Protein AF-A0A2K0WJB4-F1 (afdb_monomer_lite)

Organism: Gibberella nygamai (NCBI:txid42673)

Sequence (188 aa):
MSYGVDTIYANAWSEPVYMKSATSNGRLCGTPGVTCSSGDWRQRYVEMIVQYLTYYKAAGIPISHVGFLNEGDGSDFMLSTAEQAADVIPLLYNELKSKGLSDIKMTCCGNIGWKSQMEYTEKLAELDVEKYLGVITSHQYSSDPETPMNITLPTWMTEGAANDDTFATAWYSNGGSNEDFIWAVKIA

Structure (mmCIF, N/CA/C/O backbone):
data_AF-A0A2K0WJB4-F1
#
_entry.id   AF-A0A2K0WJB4-F1
#
loop_
_atom_site.group_PDB
_atom_site.id
_atom_site.type_symbol
_atom_site.label_atom_id
_atom_site.label_alt_id
_atom_site.label_comp_id
_atom_site.label_asym_id
_atom_site.label_entity_id
_atom_site.label_seq_id
_atom_site.pdbx_PDB_ins_code
_atom_site.Cartn_x
_atom_site.Cartn_y
_atom_site.Cartn_z
_atom_site.occupancy
_atom_site.B_iso_or_equiv
_atom_site.auth_seq_id
_atom_site.auth_comp_id
_atom_site.auth_asym_id
_atom_site.auth_atom_id
_atom_site.pdbx_PDB_model_num
ATOM 1 N N . MET A 1 1 ? -11.005 -18.831 -9.663 1.00 80.00 1 MET A N 1
ATOM 2 C CA . MET A 1 1 ? -9.916 -18.337 -10.536 1.00 80.00 1 MET A CA 1
ATOM 3 C C . MET A 1 1 ? -9.717 -19.317 -11.684 1.00 80.00 1 MET A C 1
ATOM 5 O O . MET A 1 1 ? -9.547 -20.494 -11.406 1.00 80.00 1 MET A O 1
ATOM 9 N N . SER A 1 2 ? -9.815 -18.881 -12.945 1.00 89.50 2 SER A N 1
ATOM 10 C CA . SER A 1 2 ? -9.823 -19.780 -14.120 1.00 89.50 2 SER A CA 1
ATOM 11 C C . SER A 1 2 ? -8.448 -20.045 -14.746 1.00 89.50 2 SER A C 1
ATOM 13 O O . SER A 1 2 ? -8.301 -21.038 -15.446 1.00 89.50 2 SER A O 1
ATOM 15 N N . TYR A 1 3 ? -7.452 -19.186 -14.494 1.00 93.62 3 TYR A N 1
ATOM 16 C CA . TYR A 1 3 ? -6.120 -19.242 -15.126 1.00 93.62 3 TYR A CA 1
ATOM 17 C C . TYR A 1 3 ? -4.959 -19.399 -14.124 1.00 93.62 3 TYR A C 1
ATOM 19 O O . TYR A 1 3 ? -3.817 -19.118 -14.459 1.00 93.62 3 TYR A O 1
ATOM 27 N N . GLY A 1 4 ? -5.236 -19.830 -12.888 1.00 94.38 4 GLY A N 1
ATOM 28 C CA . GLY A 1 4 ? -4.192 -20.170 -11.907 1.00 94.38 4 GLY A CA 1
ATOM 29 C C . GLY A 1 4 ? -3.636 -19.021 -11.057 1.00 94.38 4 GLY A C 1
ATOM 30 O O . GLY A 1 4 ? -2.776 -19.280 -10.228 1.00 94.38 4 GLY A O 1
ATOM 31 N N . VAL A 1 5 ? -4.135 -17.787 -11.199 1.00 95.12 5 VAL A N 1
ATOM 32 C CA . VAL A 1 5 ? -3.789 -16.687 -10.277 1.00 95.12 5 VAL A CA 1
ATOM 33 C C . VAL A 1 5 ? -4.233 -17.046 -8.856 1.00 95.12 5 VAL A C 1
ATOM 35 O O . VAL A 1 5 ? -5.415 -17.328 -8.633 1.00 95.12 5 VAL A O 1
ATOM 38 N N . ASP A 1 6 ? -3.289 -17.015 -7.920 1.00 93.38 6 ASP A N 1
ATOM 39 C CA . ASP A 1 6 ? -3.472 -17.342 -6.500 1.00 93.38 6 ASP A CA 1
ATOM 40 C C . ASP A 1 6 ? -3.396 -16.111 -5.582 1.00 93.38 6 ASP A C 1
ATOM 42 O O . ASP A 1 6 ? -3.893 -16.139 -4.456 1.00 93.38 6 ASP A O 1
ATOM 46 N N . THR A 1 7 ? -2.827 -15.021 -6.091 1.00 97.25 7 THR A N 1
ATOM 47 C CA . THR A 1 7 ? -2.573 -13.790 -5.357 1.00 97.25 7 THR A CA 1
ATOM 48 C C . THR A 1 7 ? -3.345 -12.647 -5.996 1.00 97.25 7 THR A C 1
ATOM 50 O O . THR A 1 7 ? -3.089 -12.245 -7.128 1.00 97.25 7 THR A O 1
ATOM 53 N N . ILE A 1 8 ? -4.302 -12.109 -5.246 1.00 98.19 8 ILE A N 1
ATOM 54 C CA . ILE A 1 8 ? -5.005 -10.867 -5.570 1.00 98.19 8 ILE A CA 1
ATOM 55 C C . ILE A 1 8 ? -4.695 -9.862 -4.464 1.00 98.19 8 ILE A C 1
ATOM 57 O O . ILE A 1 8 ? -4.998 -10.121 -3.292 1.00 98.19 8 ILE A O 1
ATOM 61 N N . TYR A 1 9 ? -4.088 -8.742 -4.852 1.00 98.75 9 TYR A N 1
ATOM 62 C CA . TYR A 1 9 ? -3.772 -7.605 -3.996 1.00 98.75 9 TYR A CA 1
ATOM 63 C C . TYR A 1 9 ? -4.730 -6.452 -4.310 1.00 98.75 9 TYR A C 1
ATOM 65 O O . TYR A 1 9 ? -4.692 -5.895 -5.404 1.00 98.75 9 TYR A O 1
ATOM 73 N N . ALA A 1 10 ? -5.619 -6.125 -3.370 1.00 98.75 10 ALA A N 1
ATOM 74 C CA . ALA A 1 10 ? -6.499 -4.966 -3.480 1.00 98.75 10 ALA A CA 1
ATOM 75 C C . ALA A 1 10 ? -5.866 -3.774 -2.759 1.00 98.75 10 ALA A C 1
ATOM 77 O O . ALA A 1 10 ? -5.669 -3.831 -1.547 1.00 98.75 10 ALA A O 1
ATOM 78 N N . ASN A 1 11 ? -5.565 -2.703 -3.492 1.00 98.69 11 ASN A N 1
ATOM 79 C CA . ASN A 1 11 ? -4.952 -1.504 -2.929 1.00 98.69 11 ASN A CA 1
ATOM 80 C C . ASN A 1 11 ? -5.858 -0.281 -3.097 1.00 98.69 11 ASN A C 1
ATOM 82 O O . ASN A 1 11 ? -6.494 -0.116 -4.138 1.00 98.69 11 ASN A O 1
ATOM 86 N N . ALA A 1 12 ? -5.920 0.575 -2.081 1.00 98.25 12 ALA A N 1
ATOM 87 C CA . ALA A 1 12 ? -6.618 1.852 -2.160 1.00 98.25 12 ALA A CA 1
ATOM 88 C C . ALA A 1 12 ? -5.625 2.985 -2.452 1.00 98.25 12 ALA A C 1
ATOM 90 O O . ALA A 1 12 ? -4.675 3.188 -1.702 1.00 98.25 12 ALA A O 1
ATOM 91 N N . TRP A 1 13 ? -5.888 3.760 -3.509 1.00 97.56 13 TRP A N 1
ATOM 92 C CA . TRP A 1 13 ? -5.111 4.964 -3.830 1.00 97.56 13 TRP A CA 1
ATOM 93 C C . TRP A 1 13 ? -5.509 6.162 -2.965 1.00 97.56 13 TRP A C 1
ATOM 95 O O . TRP A 1 13 ? -4.685 7.018 -2.662 1.00 97.56 13 TRP A O 1
ATOM 105 N N . SER A 1 14 ? -6.783 6.232 -2.579 1.00 96.94 14 SER A N 1
ATOM 106 C CA . SER A 1 14 ? -7.313 7.277 -1.708 1.00 96.94 14 SER A CA 1
ATOM 107 C C . SER A 1 14 ? -8.539 6.768 -0.963 1.00 96.94 14 SER A C 1
ATOM 109 O O . SER A 1 14 ? -9.316 5.948 -1.461 1.00 96.94 14 SER A O 1
ATOM 111 N N . GLU A 1 15 ? -8.752 7.332 0.211 1.00 96.62 15 GLU A N 1
ATOM 112 C CA . GLU A 1 15 ? -10.054 7.482 0.830 1.00 96.62 15 GLU A CA 1
ATOM 113 C C . GLU A 1 15 ? -11.003 8.373 -0.007 1.00 96.62 15 GLU A C 1
ATOM 115 O O . GLU A 1 15 ? -10.572 9.206 -0.812 1.00 96.62 15 GLU A O 1
ATOM 120 N N . PRO A 1 16 ? -12.330 8.246 0.165 1.00 96.94 16 PRO A N 1
ATOM 121 C CA . PRO A 1 16 ? -13.281 9.149 -0.467 1.00 96.94 16 PRO A CA 1
ATOM 122 C C . PRO A 1 16 ? -13.055 10.601 -0.034 1.00 96.94 16 PRO A C 1
ATOM 124 O O . PRO A 1 16 ? -12.768 10.871 1.128 1.00 96.94 16 PRO A O 1
ATOM 127 N N . VAL A 1 17 ? -13.298 11.556 -0.939 1.00 95.69 17 VAL A N 1
ATOM 128 C CA . VAL A 1 17 ? -13.014 12.993 -0.725 1.00 95.69 17 VAL A CA 1
ATOM 129 C C . VAL A 1 17 ? -13.595 13.555 0.582 1.00 95.69 17 VAL A C 1
ATOM 131 O O . VAL A 1 17 ? -12.979 14.414 1.199 1.00 95.69 17 VAL A O 1
ATOM 134 N N . TYR A 1 18 ? -14.753 13.073 1.042 1.00 96.31 18 TYR A N 1
ATOM 135 C CA . TYR A 1 18 ? -15.381 13.545 2.285 1.00 96.31 18 TYR A CA 1
ATOM 136 C C . TYR A 1 18 ? -14.694 13.052 3.575 1.00 96.31 18 TYR A C 1
ATOM 138 O O . TYR A 1 18 ? -14.985 13.578 4.649 1.00 96.31 18 TYR A O 1
ATOM 146 N N . MET A 1 19 ? -13.806 12.058 3.476 1.00 98.38 19 MET A N 1
ATOM 147 C CA . MET A 1 19 ? -12.969 11.550 4.571 1.00 98.38 19 MET A CA 1
ATOM 148 C C . MET A 1 19 ? -11.587 12.223 4.621 1.00 98.38 19 MET A C 1
ATOM 150 O O . MET A 1 19 ? -10.805 11.951 5.532 1.00 98.38 19 MET A O 1
ATOM 154 N N . LYS A 1 20 ? -11.279 13.080 3.641 1.00 96.38 20 LYS A N 1
ATOM 155 C CA . LYS A 1 20 ? -9.955 13.657 3.408 1.00 96.38 20 LYS A CA 1
ATOM 156 C C . LYS A 1 20 ? -9.912 15.138 3.787 1.00 96.38 20 LYS A C 1
ATOM 158 O O . LYS A 1 20 ? -10.890 15.865 3.624 1.00 96.38 20 LYS A O 1
ATOM 163 N N . SER A 1 21 ? -8.761 15.608 4.263 1.00 97.56 21 SER A N 1
ATOM 164 C CA . SER A 1 21 ? -8.580 16.987 4.743 1.00 97.56 21 SER A CA 1
ATOM 165 C C . SER A 1 21 ? -8.626 18.063 3.651 1.00 97.56 21 SER A C 1
ATOM 167 O O . SER A 1 21 ? -8.885 19.229 3.941 1.00 97.56 21 SER A O 1
ATOM 169 N N . ALA A 1 22 ? -8.352 17.689 2.404 1.00 94.81 22 ALA A N 1
ATOM 170 C CA . ALA A 1 22 ? -8.371 18.555 1.230 1.00 94.81 22 ALA A CA 1
ATOM 171 C C . ALA A 1 22 ? -8.604 17.701 -0.021 1.00 94.81 22 ALA A C 1
ATOM 173 O O . ALA A 1 22 ? -8.372 16.500 0.016 1.00 94.81 22 ALA A O 1
ATOM 174 N N . THR A 1 23 ? -9.045 18.281 -1.138 1.00 91.12 23 THR A N 1
ATOM 175 C CA . THR A 1 23 ? -9.228 17.519 -2.390 1.00 91.12 23 THR A CA 1
ATOM 176 C C . THR A 1 23 ? -7.893 17.070 -2.989 1.00 91.12 23 THR A C 1
ATOM 178 O O . THR A 1 23 ? -7.761 15.894 -3.327 1.00 91.12 23 THR A O 1
ATOM 181 N N . SER A 1 24 ? -6.921 17.984 -3.037 1.00 92.19 24 SER A N 1
ATOM 182 C CA . SER A 1 24 ? -5.531 17.754 -3.454 1.00 92.19 24 SER A CA 1
ATOM 183 C C . SER A 1 24 ? -4.608 17.753 -2.237 1.00 92.19 24 SER A C 1
ATOM 185 O O . SER A 1 24 ? -4.818 18.535 -1.305 1.00 92.19 24 SER A O 1
ATOM 187 N N . ASN A 1 25 ? -3.589 16.895 -2.250 1.00 91.31 25 ASN A N 1
ATOM 188 C CA . ASN A 1 25 ? -2.570 16.717 -1.213 1.00 91.31 25 ASN A CA 1
ATOM 189 C C . ASN A 1 25 ? -3.186 16.504 0.178 1.00 91.31 25 ASN A C 1
ATOM 191 O O . ASN A 1 25 ? -2.654 16.925 1.213 1.00 91.31 25 ASN A O 1
ATOM 195 N N . GLY A 1 26 ? -4.374 15.905 0.182 1.00 96.38 26 GLY A N 1
ATOM 196 C CA . GLY A 1 26 ? -5.157 15.673 1.375 1.00 96.38 26 GLY A CA 1
ATOM 197 C C . GLY A 1 26 ? -4.663 14.453 2.139 1.00 96.38 26 GLY A C 1
ATOM 198 O O . GLY A 1 26 ? -3.957 13.607 1.598 1.00 96.38 26 GLY A O 1
ATOM 199 N N . ARG A 1 27 ? -5.036 14.389 3.413 1.00 98.12 27 ARG A N 1
ATOM 200 C CA . ARG A 1 27 ? -4.717 13.288 4.322 1.00 98.12 27 ARG A CA 1
ATOM 201 C C . ARG A 1 27 ? -5.993 12.798 4.984 1.00 98.12 27 ARG A C 1
ATOM 203 O O . ARG A 1 27 ? -6.923 13.592 5.171 1.00 98.12 27 ARG A O 1
ATOM 210 N N . LEU A 1 28 ? -5.995 11.545 5.419 1.00 98.56 28 LEU A N 1
ATOM 211 C CA . LEU A 1 28 ? -7.127 10.963 6.125 1.00 98.56 28 LEU A CA 1
ATOM 212 C C . LEU A 1 28 ? -7.417 11.742 7.416 1.00 98.56 28 LEU A C 1
ATOM 214 O O . LEU A 1 28 ? -6.578 11.840 8.317 1.00 98.56 28 LEU A O 1
ATOM 218 N N . CYS A 1 29 ? -8.624 12.290 7.513 1.00 98.75 29 CYS A N 1
ATOM 219 C CA . CYS A 1 29 ? -9.076 13.057 8.665 1.00 98.75 29 CYS A CA 1
ATOM 220 C C . CYS A 1 29 ? -9.064 12.217 9.951 1.00 98.75 29 CYS A C 1
ATOM 222 O O . CYS A 1 29 ? -9.661 11.142 10.003 1.00 98.75 29 CYS A O 1
ATOM 224 N N . GLY A 1 30 ? -8.436 12.737 11.008 1.00 98.62 30 GLY A N 1
ATOM 225 C CA . GLY A 1 30 ? -8.300 12.083 12.313 1.00 98.62 30 GLY A CA 1
ATOM 226 C C . GLY A 1 30 ? -6.927 11.457 12.561 1.00 98.62 30 GLY A C 1
ATOM 227 O O . GLY A 1 30 ? -6.592 11.188 13.712 1.00 98.62 30 GLY A O 1
ATOM 228 N N . THR A 1 31 ? -6.113 11.267 11.517 1.00 98.56 31 THR A N 1
ATOM 229 C CA . THR A 1 31 ? -4.718 10.820 11.671 1.00 98.56 31 THR A CA 1
ATOM 230 C C . THR A 1 31 ? -3.857 11.877 12.383 1.00 98.56 31 THR A C 1
ATOM 232 O O . THR A 1 31 ? -4.236 13.055 12.433 1.00 98.56 31 THR A O 1
ATOM 235 N N . PRO A 1 32 ? -2.695 11.504 12.962 1.00 98.50 32 PRO A N 1
ATOM 236 C CA . PRO A 1 32 ? -1.829 12.430 13.683 1.00 98.50 32 PRO A CA 1
ATOM 237 C C . PRO A 1 32 ? -1.545 13.721 12.904 1.00 98.50 32 PRO A C 1
ATOM 239 O O . PRO A 1 32 ? -1.072 13.700 11.767 1.00 98.50 32 PRO A O 1
ATOM 242 N N . GLY A 1 33 ? -1.848 14.861 13.529 1.00 98.00 33 GLY A N 1
ATOM 243 C CA . GLY A 1 33 ? -1.671 16.190 12.933 1.00 98.00 33 GLY A CA 1
ATOM 244 C C . GLY A 1 33 ? -2.750 16.615 11.927 1.00 98.00 33 GLY A C 1
ATOM 245 O O . G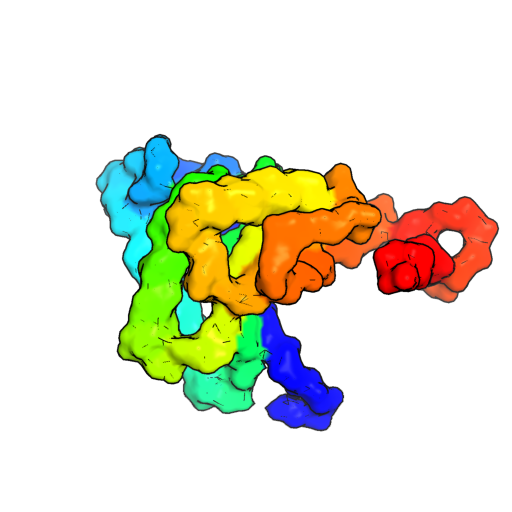LY A 1 33 ? -2.638 17.705 11.370 1.00 98.00 33 GLY A O 1
ATOM 246 N N . VAL A 1 34 ? -3.797 15.812 11.701 1.00 98.25 34 VAL A N 1
ATOM 247 C CA . VAL A 1 34 ? -4.844 16.073 10.699 1.00 98.25 34 VAL A CA 1
ATOM 248 C C . VAL A 1 34 ? -6.226 16.111 11.354 1.00 98.25 34 VAL A C 1
ATOM 250 O O . VAL A 1 34 ? -6.936 15.111 11.433 1.00 98.25 34 VAL A O 1
ATOM 253 N N . THR A 1 35 ? -6.649 17.298 11.786 1.00 97.94 35 THR A N 1
ATOM 254 C CA . THR A 1 35 ? -8.004 17.521 12.315 1.00 97.94 35 THR A CA 1
ATOM 255 C C . THR A 1 35 ? -8.914 18.092 11.233 1.00 97.94 35 THR A C 1
ATOM 257 O O . THR A 1 35 ? -8.580 19.096 10.608 1.00 97.94 35 THR A O 1
ATOM 260 N N . CYS A 1 36 ? -10.098 17.505 11.064 1.00 98.12 36 CYS A N 1
ATOM 261 C CA . CYS A 1 36 ? -11.120 17.986 10.137 1.00 98.12 36 CYS A CA 1
ATOM 262 C C . CYS A 1 36 ? -12.399 18.374 10.881 1.00 98.12 36 CYS A C 1
ATOM 264 O O . CYS A 1 36 ? -12.775 17.738 11.864 1.00 98.12 36 CYS A O 1
ATOM 266 N N . SER A 1 37 ? -13.115 19.385 10.384 1.00 97.62 37 SER A N 1
ATOM 267 C CA . SER A 1 37 ? -14.412 19.798 10.945 1.00 97.62 37 SER A CA 1
ATOM 268 C C . SER A 1 37 ? -15.495 18.723 10.804 1.00 97.62 37 SER A C 1
ATOM 270 O O . SER A 1 37 ? -16.433 18.694 11.597 1.00 97.62 37 SER A O 1
ATOM 272 N N . SER A 1 38 ? -15.352 17.824 9.825 1.00 97.50 38 SER A N 1
ATOM 273 C CA . SER A 1 38 ? -16.217 16.659 9.623 1.00 97.50 38 SER A CA 1
ATOM 274 C C . SER A 1 38 ? -15.940 15.508 10.602 1.00 97.50 38 SER A C 1
ATOM 276 O O . SER A 1 38 ? -16.703 14.545 10.612 1.00 97.50 38 SER A O 1
ATOM 278 N N . GLY A 1 39 ? -14.895 15.607 11.432 1.00 98.12 39 GLY A N 1
ATOM 279 C CA . GLY A 1 39 ? -14.550 14.628 12.462 1.00 98.12 39 GLY A CA 1
ATOM 280 C C . GLY A 1 39 ? -13.417 13.673 12.080 1.00 98.12 39 GLY A C 1
ATOM 281 O O . GLY A 1 39 ? -12.628 13.935 11.173 1.00 98.12 39 GLY A O 1
ATOM 282 N N . ASP A 1 40 ? -13.332 12.577 12.833 1.00 98.62 40 ASP A N 1
ATOM 283 C CA . ASP A 1 40 ? -12.366 11.492 12.653 1.00 98.62 40 ASP A CA 1
ATOM 284 C C . ASP A 1 40 ? -12.963 10.397 11.762 1.00 98.62 40 ASP A C 1
ATOM 286 O O . ASP A 1 40 ? -13.998 9.806 12.088 1.00 98.62 40 ASP A O 1
ATOM 290 N N . TRP A 1 41 ? -12.306 10.136 10.635 1.00 98.81 41 TRP A N 1
ATOM 291 C CA . TRP A 1 41 ? -12.762 9.197 9.616 1.00 98.81 41 TRP A CA 1
ATOM 292 C C . TRP A 1 41 ? -11.967 7.896 9.586 1.00 98.81 41 TRP A C 1
ATOM 294 O O . TRP A 1 41 ? -12.310 7.011 8.802 1.00 98.81 41 TRP A O 1
ATOM 304 N N . ARG A 1 42 ? -10.959 7.721 10.451 1.00 98.81 42 ARG A N 1
ATOM 305 C CA . ARG A 1 42 ? -10.062 6.554 10.411 1.00 98.81 42 ARG A CA 1
ATOM 306 C C . ARG A 1 42 ? -10.815 5.229 10.485 1.00 98.81 42 ARG A C 1
ATOM 308 O O . ARG A 1 42 ? -10.642 4.370 9.624 1.00 98.81 42 ARG A O 1
ATOM 315 N N . GLN A 1 43 ? -11.721 5.096 11.455 1.00 98.75 43 GLN A N 1
ATOM 316 C CA . GLN A 1 43 ? -12.527 3.881 11.612 1.00 98.75 43 GLN A CA 1
ATOM 317 C C . GLN A 1 43 ? -13.449 3.644 10.403 1.00 98.75 43 GLN A C 1
ATOM 319 O O . GLN A 1 43 ? -13.586 2.521 9.926 1.00 98.75 43 GLN A O 1
ATOM 324 N N . ARG A 1 44 ? -14.060 4.704 9.863 1.00 98.69 44 ARG A N 1
ATOM 325 C CA . ARG A 1 44 ? -14.962 4.598 8.704 1.00 98.69 44 ARG A CA 1
ATOM 326 C C . ARG A 1 44 ? -14.223 4.226 7.424 1.00 98.69 44 ARG A C 1
ATOM 328 O O . ARG A 1 44 ? -14.775 3.498 6.602 1.00 98.69 44 ARG A O 1
ATOM 335 N N . TYR A 1 45 ? -12.985 4.683 7.269 1.00 98.81 45 TYR A N 1
ATOM 336 C CA . TYR A 1 45 ? -12.144 4.315 6.140 1.00 98.81 45 TYR A CA 1
ATOM 337 C C . TYR A 1 45 ? -11.811 2.818 6.150 1.00 98.81 45 TYR A C 1
ATOM 339 O O . TYR A 1 45 ? -12.024 2.138 5.145 1.00 98.81 45 TYR A O 1
ATOM 347 N N . VAL A 1 46 ? -11.388 2.267 7.296 1.00 98.81 46 VAL A N 1
ATOM 348 C CA . VAL A 1 46 ? -11.071 0.830 7.383 1.00 98.81 46 VAL A CA 1
ATOM 349 C C . VAL A 1 46 ? -12.315 -0.056 7.259 1.00 98.81 46 VAL A C 1
ATOM 351 O O . VAL A 1 46 ? -12.257 -1.086 6.591 1.00 98.81 46 VAL A O 1
ATOM 354 N N . GLU A 1 47 ? -13.464 0.371 7.797 1.00 98.88 47 GLU A N 1
ATOM 355 C CA . GLU A 1 47 ? -14.757 -0.299 7.582 1.00 98.88 47 GLU A CA 1
ATOM 356 C C . GLU A 1 47 ? -15.123 -0.355 6.093 1.00 98.88 47 GLU A C 1
ATOM 358 O O . GLU A 1 47 ? -15.599 -1.381 5.608 1.00 98.88 47 GLU A O 1
ATOM 363 N N . MET A 1 48 ? -14.877 0.726 5.346 1.00 98.69 48 MET A N 1
ATOM 364 C CA . MET A 1 48 ? -15.141 0.779 3.908 1.00 98.69 48 MET A CA 1
ATOM 365 C C . MET A 1 48 ? -14.251 -0.197 3.127 1.00 98.69 48 MET A C 1
ATOM 367 O O . MET A 1 48 ? -14.756 -0.930 2.273 1.00 98.69 48 MET A O 1
ATOM 371 N N . ILE A 1 49 ? -12.949 -0.246 3.433 1.00 98.81 49 ILE A N 1
ATOM 372 C CA . ILE A 1 49 ? -12.015 -1.211 2.829 1.00 98.81 49 ILE A CA 1
ATOM 373 C C . ILE A 1 49 ? -12.485 -2.638 3.112 1.00 98.81 49 ILE A C 1
ATOM 375 O O . ILE A 1 49 ? -12.617 -3.458 2.206 1.00 98.81 49 ILE A O 1
ATOM 379 N N . VAL A 1 50 ? -12.807 -2.946 4.364 1.00 98.81 50 VAL A N 1
ATOM 380 C CA . VAL A 1 50 ? -13.243 -4.288 4.756 1.00 98.81 50 VAL A CA 1
ATOM 381 C C . VAL A 1 50 ? -14.600 -4.658 4.143 1.00 98.81 50 VAL A C 1
ATOM 383 O O . VAL A 1 50 ? -14.829 -5.815 3.768 1.00 98.81 50 VAL A O 1
ATOM 386 N N . GLN A 1 51 ? -15.490 -3.685 3.945 1.00 98.69 51 GLN A N 1
ATOM 387 C CA . GLN A 1 51 ? -16.735 -3.890 3.213 1.00 98.69 51 GLN A CA 1
ATOM 388 C C . GLN A 1 51 ? -16.479 -4.236 1.736 1.00 98.69 51 GLN A C 1
ATOM 390 O O . GLN A 1 51 ? -17.140 -5.132 1.206 1.00 98.69 51 GLN A O 1
ATOM 395 N N . TYR A 1 52 ? -15.497 -3.599 1.087 1.00 98.75 52 TYR A N 1
ATOM 396 C CA . TYR A 1 52 ? -15.054 -3.965 -0.264 1.00 98.75 52 TYR A CA 1
ATOM 397 C C . TYR A 1 52 ? -14.567 -5.422 -0.318 1.00 98.75 52 TYR A C 1
ATOM 399 O O . TYR A 1 52 ? -15.031 -6.199 -1.154 1.00 98.75 52 TYR A O 1
ATOM 407 N N . LEU A 1 53 ? -13.724 -5.838 0.631 1.00 98.75 53 LEU A N 1
ATOM 408 C CA . LEU A 1 53 ? -13.238 -7.221 0.716 1.00 98.75 53 LEU A CA 1
ATOM 409 C C . LEU A 1 53 ? -14.378 -8.228 0.926 1.00 98.75 53 LEU A C 1
ATOM 411 O O . LEU A 1 53 ? -14.394 -9.303 0.324 1.00 98.75 53 LEU A O 1
ATOM 415 N N . THR A 1 54 ? -15.375 -7.862 1.735 1.00 98.31 54 THR A N 1
ATOM 416 C CA . THR A 1 54 ? -16.566 -8.689 1.974 1.00 98.31 54 THR A CA 1
ATOM 417 C C . THR A 1 54 ? -17.366 -8.912 0.688 1.00 98.31 54 THR A C 1
ATOM 419 O O . THR A 1 54 ? -17.835 -10.027 0.451 1.00 98.31 54 THR A O 1
ATOM 422 N N . TYR A 1 55 ? -17.488 -7.897 -0.176 1.00 98.62 55 TYR A N 1
ATOM 423 C CA . TYR A 1 55 ? -18.148 -8.056 -1.475 1.00 98.62 55 TYR A CA 1
ATOM 424 C C . TYR A 1 55 ? -17.407 -9.040 -2.384 1.00 98.62 55 TYR A C 1
ATOM 426 O O . TYR A 1 55 ? -18.041 -9.903 -2.991 1.00 98.62 55 TYR A O 1
ATOM 434 N N . TYR A 1 56 ? -16.076 -8.974 -2.432 1.00 98.19 56 TYR A N 1
ATOM 435 C CA . TYR A 1 56 ? -15.273 -9.908 -3.227 1.00 98.19 56 TYR A CA 1
ATOM 436 C C . TYR A 1 56 ? -15.357 -11.340 -2.697 1.00 98.19 56 TYR A C 1
ATOM 438 O O . TYR A 1 56 ? -15.551 -12.274 -3.478 1.00 98.19 56 TYR A O 1
ATOM 446 N N . LYS A 1 57 ? -15.326 -11.515 -1.370 1.00 96.62 57 LYS A N 1
ATOM 447 C CA . LYS A 1 57 ? -15.548 -12.819 -0.733 1.00 96.62 57 LYS A CA 1
ATOM 448 C C . LYS A 1 57 ? -16.921 -13.394 -1.090 1.00 96.62 57 LYS A C 1
ATOM 450 O O . LYS A 1 57 ? -17.008 -14.563 -1.456 1.00 96.62 57 LYS A O 1
ATOM 455 N N . ALA A 1 58 ? -17.978 -12.580 -1.046 1.00 97.62 58 ALA A N 1
ATOM 456 C CA . ALA A 1 58 ? -19.329 -12.996 -1.436 1.00 97.62 58 ALA A CA 1
ATOM 457 C C . ALA A 1 58 ? -19.435 -13.359 -2.929 1.00 97.62 58 ALA A C 1
ATOM 459 O O . ALA A 1 58 ? -20.188 -14.261 -3.290 1.00 97.62 58 ALA A O 1
ATOM 460 N N . ALA A 1 59 ? -18.650 -12.703 -3.786 1.00 97.06 59 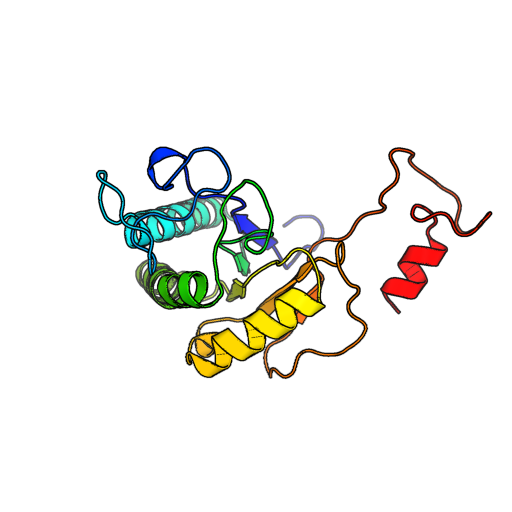ALA A N 1
ATOM 461 C CA . ALA A 1 59 ? -18.538 -13.019 -5.208 1.00 97.06 59 ALA A CA 1
ATOM 462 C C . ALA A 1 59 ? -17.637 -14.238 -5.508 1.00 97.06 59 ALA A C 1
ATOM 464 O O . ALA A 1 59 ? -17.468 -14.601 -6.671 1.00 97.06 59 ALA A O 1
ATOM 465 N N . GLY A 1 60 ? -17.043 -14.872 -4.489 1.00 94.94 60 GLY A N 1
ATOM 466 C CA . GLY A 1 60 ? -16.132 -16.007 -4.663 1.00 94.94 60 GLY A CA 1
ATOM 467 C C . GLY A 1 60 ? -14.764 -15.628 -5.244 1.00 94.94 60 GLY A C 1
ATOM 468 O O . GLY A 1 60 ? -14.083 -16.485 -5.810 1.00 94.94 60 GLY A O 1
ATOM 469 N N . ILE A 1 61 ? -14.359 -14.358 -5.126 1.00 95.69 61 ILE A N 1
ATOM 470 C CA . ILE A 1 61 ? -13.052 -13.863 -5.565 1.00 95.69 61 ILE A CA 1
ATOM 471 C C . ILE A 1 61 ? -12.129 -13.775 -4.339 1.00 95.69 61 ILE A C 1
ATOM 473 O O . ILE A 1 61 ? -12.382 -12.964 -3.445 1.00 95.69 61 ILE A O 1
ATOM 477 N N . PRO A 1 62 ? -11.065 -14.595 -4.269 1.00 93.00 62 PRO A N 1
ATOM 478 C CA . PRO A 1 62 ? -10.214 -14.671 -3.089 1.00 93.00 62 PRO A CA 1
ATOM 479 C C . PRO A 1 62 ? -9.192 -13.529 -3.085 1.00 93.00 62 PRO A C 1
ATOM 481 O O . PRO A 1 62 ? -8.070 -13.686 -3.565 1.00 93.00 62 PRO A O 1
ATOM 484 N N . ILE A 1 63 ? -9.569 -12.366 -2.546 1.00 98.12 63 ILE A N 1
ATOM 485 C CA . ILE A 1 63 ? -8.570 -11.346 -2.208 1.00 98.12 63 ILE A CA 1
ATOM 486 C C . ILE A 1 63 ? -7.660 -11.915 -1.122 1.00 98.12 63 ILE A C 1
ATOM 488 O O . ILE A 1 63 ? -8.133 -12.413 -0.107 1.00 98.12 63 ILE A O 1
ATOM 492 N N . SER A 1 64 ? -6.357 -11.842 -1.364 1.00 98.38 64 SER A N 1
ATOM 493 C CA . SER A 1 64 ? -5.321 -12.432 -0.509 1.00 98.38 64 SER A CA 1
ATOM 494 C C . SER A 1 64 ? -4.521 -11.382 0.259 1.00 98.38 64 SER A C 1
ATOM 496 O O . SER A 1 64 ? -4.014 -11.663 1.343 1.00 98.38 64 SER A O 1
ATOM 498 N N . HIS A 1 65 ? -4.415 -10.173 -0.300 1.00 98.88 65 HIS A N 1
ATOM 499 C CA . HIS A 1 65 ? -3.653 -9.068 0.263 1.00 98.88 65 HIS A CA 1
ATOM 500 C C . HIS A 1 65 ? -4.460 -7.772 0.165 1.00 98.88 65 HIS A C 1
ATOM 502 O O . HIS A 1 65 ? -5.182 -7.570 -0.817 1.00 98.88 65 HIS A O 1
ATOM 508 N N . VAL A 1 66 ? -4.322 -6.891 1.155 1.00 98.88 66 VAL A N 1
ATOM 509 C CA . VAL A 1 66 ? -4.980 -5.581 1.170 1.00 98.88 66 VAL A CA 1
ATOM 510 C C . VAL A 1 66 ? -4.037 -4.471 1.611 1.00 98.88 66 VAL A C 1
ATOM 512 O O . VAL A 1 66 ? -3.351 -4.598 2.623 1.00 98.88 66 VAL A O 1
ATOM 515 N N . GLY A 1 67 ? -4.057 -3.375 0.861 1.00 98.81 67 GLY A N 1
ATOM 516 C CA . GLY A 1 67 ? -3.325 -2.145 1.130 1.00 98.81 67 GLY A CA 1
ATOM 517 C C . GLY A 1 67 ? -4.300 -0.981 1.216 1.00 98.81 67 GLY A C 1
ATOM 518 O O . GLY A 1 67 ? -5.377 -1.001 0.615 1.00 98.81 67 GLY A O 1
ATOM 519 N N . PHE A 1 68 ? -3.943 0.021 2.009 1.00 98.62 68 PHE A N 1
ATOM 520 C CA . PHE A 1 68 ? -4.778 1.200 2.238 1.00 98.62 68 PHE A CA 1
ATOM 521 C C . PHE A 1 68 ? -4.105 2.498 1.781 1.00 98.62 68 PHE A C 1
ATOM 523 O O . PHE A 1 68 ? -4.655 3.564 2.044 1.00 98.62 68 PHE A O 1
ATOM 530 N N . LEU A 1 69 ? -2.936 2.407 1.139 1.00 98.19 69 LEU A N 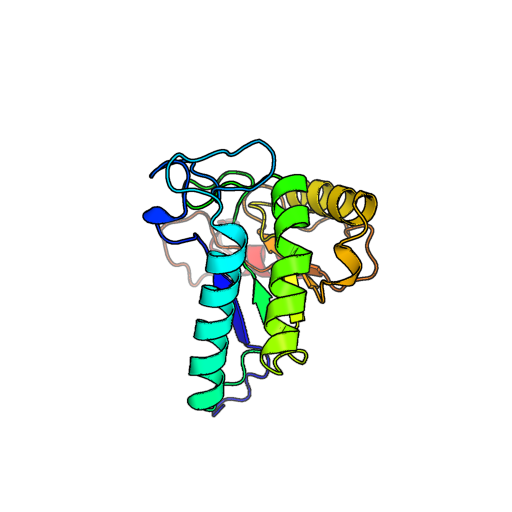1
ATOM 531 C CA . LEU A 1 69 ? -2.116 3.526 0.687 1.00 98.19 69 LEU A CA 1
ATOM 532 C C . LEU A 1 69 ? -1.485 3.217 -0.673 1.00 98.19 69 LEU A C 1
ATOM 534 O O . LEU A 1 69 ? -1.102 2.081 -0.959 1.00 98.19 69 LEU A O 1
ATOM 538 N N . ASN A 1 70 ? -1.322 4.263 -1.475 1.00 98.38 70 ASN A N 1
ATOM 539 C CA . ASN A 1 70 ? -0.528 4.249 -2.692 1.00 98.38 70 ASN A CA 1
ATOM 540 C C . ASN A 1 70 ? 0.250 5.556 -2.768 1.00 98.38 70 ASN A C 1
ATOM 542 O O . ASN A 1 70 ? -0.369 6.619 -2.812 1.00 98.38 70 ASN A O 1
ATOM 546 N N . GLU A 1 71 ? 1.577 5.487 -2.808 1.00 98.06 71 GLU A N 1
ATOM 547 C CA . GLU A 1 71 ? 2.442 6.655 -2.999 1.00 98.06 71 GLU A CA 1
ATOM 548 C C . GLU A 1 71 ? 2.126 7.790 -2.011 1.00 98.06 71 GLU A C 1
ATOM 550 O O . GLU A 1 71 ? 2.067 8.970 -2.369 1.00 98.06 71 GLU A O 1
ATOM 555 N N . GLY A 1 72 ? 1.863 7.433 -0.749 1.00 96.94 72 GLY A N 1
ATOM 556 C CA . GLY A 1 72 ? 1.482 8.390 0.296 1.00 96.94 72 GLY A CA 1
ATOM 557 C C . GLY A 1 72 ? 2.590 9.389 0.647 1.00 96.94 72 GLY A C 1
ATOM 558 O O . GLY A 1 72 ? 2.324 10.408 1.287 1.00 96.94 72 GLY A O 1
ATOM 559 N N . ASP A 1 73 ? 3.813 9.122 0.190 1.00 96.75 73 ASP A N 1
ATOM 560 C CA . ASP A 1 73 ? 4.997 9.960 0.333 1.00 96.75 73 ASP A CA 1
ATOM 561 C C . ASP A 1 73 ? 5.095 11.090 -0.707 1.00 96.75 73 ASP A C 1
ATOM 563 O O . ASP A 1 73 ? 5.943 11.970 -0.553 1.00 96.75 73 ASP A O 1
ATOM 567 N N . GLY A 1 74 ? 4.226 11.130 -1.727 1.00 90.44 74 GLY A N 1
ATOM 568 C CA . GLY A 1 74 ? 4.276 12.219 -2.711 1.00 90.44 74 GLY A CA 1
ATOM 569 C C . GLY A 1 74 ? 3.151 12.322 -3.745 1.00 90.44 74 GLY A C 1
ATOM 570 O O . GLY A 1 74 ? 3.220 13.217 -4.586 1.00 90.44 74 GLY A O 1
ATOM 571 N N . SER A 1 75 ? 2.130 11.462 -3.716 1.00 86.38 75 SER A N 1
ATOM 572 C CA . SER A 1 75 ? 1.007 11.527 -4.663 1.00 86.38 75 SER A CA 1
ATOM 573 C C . SER A 1 75 ? -0.080 12.537 -4.259 1.00 86.38 75 SER A C 1
ATOM 575 O O . SER A 1 75 ? -0.314 12.798 -3.079 1.00 86.38 75 SER A O 1
ATOM 577 N N . ASP A 1 76 ? -0.815 13.073 -5.243 1.00 89.69 76 ASP A N 1
ATOM 578 C CA . ASP A 1 76 ? -1.946 14.000 -5.015 1.00 89.69 76 ASP A CA 1
ATOM 579 C C . ASP A 1 76 ? -3.260 13.274 -4.633 1.00 89.69 76 ASP A C 1
ATOM 581 O O . ASP A 1 76 ? -4.345 13.861 -4.652 1.00 89.69 76 ASP A O 1
ATOM 585 N N . PHE A 1 77 ? -3.185 11.980 -4.297 1.00 89.75 77 PHE A N 1
ATOM 586 C CA . PHE A 1 77 ? -4.330 11.165 -3.890 1.00 89.75 77 PHE A CA 1
ATOM 587 C C . PHE A 1 77 ? -4.530 11.242 -2.374 1.00 89.75 77 PHE A C 1
ATOM 589 O O . PHE A 1 77 ? -5.243 12.127 -1.906 1.00 89.75 77 PHE A O 1
ATOM 596 N N . MET A 1 78 ? -3.886 10.370 -1.600 1.00 96.50 78 MET A N 1
ATOM 597 C CA . MET A 1 78 ? -3.892 10.401 -0.139 1.00 96.50 78 MET A CA 1
ATOM 598 C C . MET A 1 78 ? -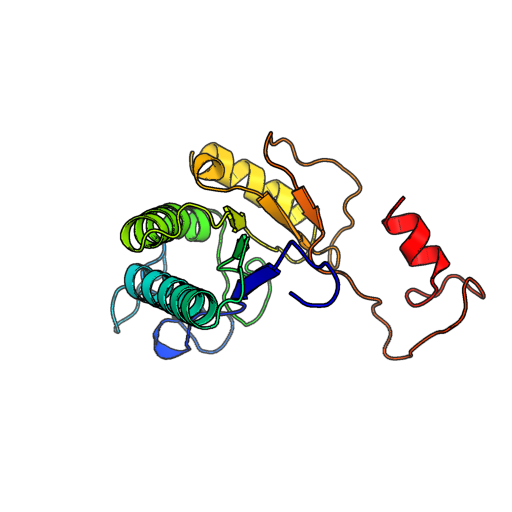2.460 10.448 0.373 1.00 96.50 78 MET A C 1
ATOM 600 O O . MET A 1 78 ? -1.762 9.437 0.378 1.00 96.50 78 MET A O 1
ATOM 604 N N . LEU A 1 79 ? -2.039 11.617 0.848 1.00 97.94 79 LEU A N 1
ATOM 605 C CA . LEU A 1 79 ? -0.763 11.741 1.535 1.00 97.94 79 LEU A CA 1
ATOM 606 C C . LEU A 1 79 ? -0.853 11.088 2.915 1.00 97.94 79 LEU A C 1
ATOM 608 O O . LEU A 1 79 ? -1.865 11.190 3.612 1.00 97.94 79 LEU A O 1
ATOM 612 N N . SER A 1 80 ? 0.238 10.462 3.335 1.00 98.31 80 SER A N 1
ATOM 613 C CA . SER A 1 80 ? 0.367 9.879 4.665 1.00 98.31 80 SER A CA 1
ATOM 614 C C . SER A 1 80 ? 1.831 9.834 5.055 1.00 98.31 80 SER A C 1
ATOM 616 O O . SER A 1 80 ? 2.632 9.312 4.295 1.00 98.31 80 SER A O 1
ATOM 618 N N . THR A 1 81 ? 2.175 10.306 6.253 1.00 98.44 81 THR A N 1
ATOM 619 C CA . THR A 1 81 ? 3.476 9.978 6.859 1.00 98.44 81 THR A CA 1
ATOM 620 C C . THR A 1 81 ? 3.492 8.532 7.363 1.00 98.44 81 THR A C 1
ATOM 622 O O . THR A 1 81 ? 2.445 7.876 7.437 1.00 98.44 81 THR A O 1
ATOM 625 N N . ALA A 1 82 ? 4.663 8.033 7.765 1.00 98.38 82 ALA A N 1
ATOM 626 C CA . ALA A 1 82 ? 4.779 6.720 8.396 1.00 98.38 82 ALA A CA 1
ATOM 627 C C . ALA A 1 82 ? 4.006 6.646 9.727 1.00 98.38 82 ALA A C 1
ATOM 629 O O . ALA A 1 82 ? 3.362 5.640 10.005 1.00 98.38 82 ALA A O 1
ATOM 630 N N . GLU A 1 83 ? 3.988 7.721 10.523 1.00 98.75 83 GLU A N 1
ATOM 631 C CA . GLU A 1 83 ? 3.201 7.805 11.763 1.00 98.75 83 GLU A CA 1
ATOM 632 C C . GLU A 1 83 ? 1.697 7.765 11.486 1.00 98.75 83 GLU A C 1
ATOM 634 O O . GLU A 1 83 ? 0.941 7.143 12.229 1.00 98.75 83 GLU A O 1
ATOM 639 N N . GLN A 1 84 ? 1.257 8.413 10.406 1.00 98.75 84 GLN A N 1
ATOM 640 C CA . GLN A 1 84 ? -0.143 8.388 9.987 1.00 98.75 84 GLN A CA 1
ATOM 641 C C . GLN A 1 84 ? -0.549 6.997 9.490 1.00 98.75 84 GLN A C 1
ATOM 643 O O . GLN A 1 84 ? -1.627 6.520 9.837 1.00 98.75 84 GLN A O 1
ATOM 648 N N . ALA A 1 85 ? 0.334 6.303 8.767 1.00 98.75 85 ALA A N 1
ATOM 649 C CA . ALA A 1 85 ? 0.114 4.913 8.380 1.00 98.75 85 ALA A CA 1
ATOM 650 C C . ALA A 1 85 ? 0.058 3.989 9.612 1.00 98.75 85 ALA A C 1
ATOM 652 O O . ALA A 1 85 ? -0.863 3.180 9.736 1.00 98.75 85 ALA A O 1
ATOM 653 N N . ALA A 1 86 ? 0.992 4.150 10.555 1.00 98.81 86 ALA A N 1
ATOM 654 C CA . ALA A 1 86 ? 1.054 3.382 11.799 1.00 98.81 86 ALA A CA 1
ATOM 655 C C . ALA A 1 86 ? -0.206 3.526 12.661 1.00 98.81 86 ALA A C 1
ATOM 657 O O . ALA A 1 86 ? -0.618 2.575 13.318 1.00 98.81 86 ALA A O 1
ATOM 658 N N . ASP A 1 87 ? -0.849 4.688 12.626 1.00 98.56 87 ASP A N 1
ATOM 659 C CA . ASP A 1 87 ? -2.090 4.954 13.348 1.00 98.56 87 ASP A CA 1
ATOM 660 C C . ASP A 1 87 ? -3.317 4.238 12.733 1.00 98.56 87 ASP A C 1
ATOM 662 O O . ASP A 1 87 ? -4.254 3.872 13.445 1.00 98.56 87 ASP A O 1
ATOM 666 N N . VAL A 1 88 ? -3.295 3.951 11.426 1.00 98.81 88 VAL A N 1
ATOM 667 C CA . VAL A 1 88 ? -4.385 3.258 10.708 1.00 98.81 88 VAL A CA 1
ATOM 668 C C . VAL A 1 88 ? -4.213 1.735 10.703 1.00 98.81 88 VAL A C 1
ATOM 670 O O . VAL A 1 88 ? -5.207 1.004 10.752 1.00 98.81 88 VAL A O 1
ATOM 673 N N . ILE A 1 89 ? -2.972 1.233 10.685 1.00 98.88 89 ILE A N 1
ATOM 674 C CA . ILE A 1 89 ? -2.660 -0.206 10.594 1.00 98.88 89 ILE A CA 1
ATOM 675 C C . ILE A 1 89 ? -3.409 -1.049 11.652 1.00 98.88 89 ILE A C 1
ATOM 677 O O . ILE A 1 89 ? -4.104 -1.997 11.271 1.00 98.88 89 ILE A O 1
ATOM 681 N N . PRO A 1 90 ? -3.372 -0.728 12.961 1.00 98.81 90 PRO A N 1
ATOM 682 C CA . PRO A 1 90 ? -4.085 -1.517 13.964 1.00 98.81 90 PRO A CA 1
ATOM 683 C C . PRO A 1 90 ? -5.609 -1.502 13.781 1.00 98.81 90 PRO A C 1
ATOM 685 O O . PRO A 1 90 ? -6.276 -2.487 14.104 1.00 98.81 90 PRO A O 1
ATOM 688 N N . LEU A 1 91 ? -6.177 -0.406 13.263 1.00 98.88 91 LEU A N 1
ATOM 689 C CA . LEU A 1 91 ? -7.616 -0.293 13.015 1.00 98.88 91 LEU A CA 1
ATOM 690 C C . LEU A 1 91 ? -8.048 -1.244 11.897 1.00 98.88 91 LEU A C 1
ATOM 692 O O . LEU A 1 91 ? -9.003 -2.002 12.072 1.00 98.88 91 LEU A O 1
ATOM 696 N N . LEU A 1 92 ? -7.309 -1.261 10.783 1.00 98.88 92 LEU A N 1
ATOM 697 C CA . LEU A 1 92 ? -7.595 -2.161 9.666 1.00 98.88 92 LEU A CA 1
ATOM 698 C C . LEU A 1 92 ? -7.411 -3.629 10.065 1.00 98.88 92 LEU A C 1
ATOM 700 O O . LEU A 1 92 ? -8.270 -4.455 9.757 1.00 98.88 92 LEU A O 1
ATOM 704 N N . TYR A 1 93 ? -6.357 -3.947 10.821 1.00 98.88 93 TYR A N 1
ATOM 705 C CA . TYR A 1 93 ? -6.130 -5.300 11.334 1.00 98.88 93 TYR A CA 1
ATOM 706 C C . TYR A 1 93 ? -7.302 -5.795 12.191 1.00 98.88 93 TYR A C 1
ATOM 708 O O . TYR A 1 93 ? -7.814 -6.906 12.006 1.00 98.88 93 TYR A O 1
ATOM 716 N N . ASN A 1 94 ? -7.764 -4.957 13.122 1.00 98.81 94 ASN A N 1
ATOM 717 C CA . ASN A 1 94 ? -8.881 -5.296 13.995 1.00 98.81 94 ASN A CA 1
ATOM 718 C C . ASN A 1 94 ? -10.199 -5.427 13.223 1.00 98.81 94 ASN A C 1
ATOM 720 O O . ASN A 1 94 ? -10.987 -6.322 13.532 1.00 98.81 94 ASN A O 1
ATOM 724 N N . GLU A 1 95 ? -10.426 -4.598 12.203 1.00 98.81 95 GLU A N 1
ATOM 725 C CA . GLU A 1 95 ? -11.643 -4.667 11.393 1.00 98.81 95 GLU A CA 1
ATOM 726 C C . GLU A 1 95 ? -11.661 -5.895 10.466 1.00 98.81 95 GLU A C 1
ATOM 728 O O . GLU A 1 95 ? -12.681 -6.576 10.359 1.00 98.81 95 GLU A O 1
ATOM 733 N N . LEU A 1 96 ? -10.521 -6.288 9.886 1.00 98.81 96 LEU A N 1
ATOM 734 C CA . LEU A 1 96 ? -10.400 -7.568 9.174 1.00 98.81 96 LEU A CA 1
ATOM 735 C C . LEU A 1 96 ? -10.765 -8.744 10.086 1.00 98.81 96 LEU A C 1
ATOM 737 O O . LEU A 1 96 ? -11.536 -9.633 9.709 1.00 98.81 96 LEU A O 1
ATOM 741 N N . LYS A 1 97 ? -10.247 -8.737 11.318 1.00 98.62 97 LYS A N 1
ATOM 742 C CA . LYS A 1 97 ? -10.560 -9.761 12.318 1.00 98.62 97 LYS A CA 1
ATOM 743 C C . LYS A 1 97 ? -12.039 -9.754 12.706 1.00 98.62 97 LYS A C 1
ATOM 745 O O . LYS A 1 97 ? -12.629 -10.829 12.818 1.00 98.62 97 LYS A O 1
ATOM 750 N N . SER A 1 98 ? -12.652 -8.579 12.861 1.00 98.25 98 SER A N 1
ATOM 751 C CA . SER A 1 98 ? -14.070 -8.436 13.223 1.00 98.25 98 SER A CA 1
ATOM 752 C C . SER A 1 98 ? -15.010 -9.051 12.173 1.00 98.25 98 SER A C 1
ATOM 754 O O . SER A 1 98 ? -16.078 -9.557 12.522 1.00 98.25 98 SER A O 1
ATOM 756 N N . LYS A 1 99 ? -14.590 -9.085 10.899 1.00 97.88 99 LYS A N 1
ATOM 757 C CA . LYS A 1 99 ? -15.345 -9.677 9.779 1.00 97.88 99 LYS A CA 1
ATOM 758 C C . LYS A 1 99 ? -14.916 -11.088 9.380 1.00 97.88 99 LYS A C 1
ATOM 760 O O . LYS A 1 99 ? -15.419 -11.617 8.388 1.00 97.88 99 LYS A O 1
ATOM 765 N N . GLY A 1 100 ? -14.013 -11.723 10.129 1.00 97.56 100 GLY A N 1
ATOM 766 C CA . GLY A 1 100 ? -13.516 -13.059 9.788 1.00 97.56 100 GLY A CA 1
ATOM 767 C C . GLY A 1 100 ? -12.767 -13.084 8.450 1.00 97.56 100 GLY A C 1
ATOM 768 O O . GLY A 1 100 ? -12.984 -13.987 7.636 1.00 97.56 100 GLY A O 1
ATOM 769 N N . LEU A 1 101 ? -11.942 -12.059 8.219 1.00 98.31 101 LEU A N 1
ATOM 770 C CA . LEU A 1 101 ? -11.055 -11.882 7.063 1.00 98.31 101 LEU A CA 1
ATOM 771 C C . LEU A 1 101 ? -9.572 -11.887 7.473 1.00 98.31 101 LEU A C 1
ATOM 773 O O . LEU A 1 101 ? -8.731 -11.297 6.803 1.00 98.31 101 LEU A O 1
ATOM 777 N N . SER A 1 102 ? -9.238 -12.515 8.605 1.00 97.38 102 SER A N 1
ATOM 778 C CA . SER A 1 102 ? -7.859 -12.591 9.118 1.00 97.38 102 SER A CA 1
ATOM 779 C C . SER A 1 102 ? -6.907 -13.409 8.237 1.00 97.38 102 SER A C 1
ATOM 781 O O . SER A 1 102 ? -5.711 -13.435 8.500 1.00 97.38 102 SER A O 1
ATOM 783 N N . ASP A 1 103 ? -7.427 -14.101 7.227 1.00 97.38 103 ASP A N 1
ATOM 784 C CA . ASP A 1 103 ? -6.660 -14.770 6.179 1.00 97.38 103 ASP A CA 1
ATOM 785 C C . ASP A 1 103 ? -6.077 -13.792 5.142 1.00 97.38 103 ASP A C 1
ATOM 787 O O . ASP A 1 103 ? -5.113 -14.136 4.458 1.00 97.38 103 ASP A O 1
ATOM 791 N N . ILE A 1 104 ? -6.612 -12.570 5.053 1.00 98.69 104 ILE A N 1
ATOM 792 C CA . ILE A 1 104 ? -6.112 -11.520 4.162 1.00 98.69 104 ILE A CA 1
ATOM 793 C C . ILE A 1 104 ? -4.914 -10.826 4.815 1.00 98.69 104 ILE A C 1
ATOM 795 O O . ILE A 1 104 ? -5.013 -10.264 5.906 1.00 98.69 104 ILE A O 1
ATOM 799 N N . LYS A 1 105 ? -3.774 -10.830 4.124 1.00 98.75 105 LYS A N 1
ATOM 800 C CA . LYS A 1 105 ? -2.538 -10.193 4.590 1.00 98.75 105 LYS A CA 1
ATOM 801 C C . LYS A 1 105 ? -2.572 -8.689 4.334 1.00 98.75 105 LYS A C 1
ATOM 803 O O . LYS A 1 105 ? -2.829 -8.249 3.218 1.00 98.75 105 LYS A O 1
ATOM 808 N N . MET A 1 106 ? -2.262 -7.895 5.349 1.00 98.88 106 MET A N 1
ATOM 809 C CA . MET A 1 106 ? -2.131 -6.449 5.182 1.00 98.88 106 MET A CA 1
ATOM 810 C C . MET A 1 106 ? -0.784 -6.074 4.567 1.00 98.88 106 MET A C 1
ATOM 812 O O . MET A 1 106 ? 0.235 -6.701 4.872 1.00 98.88 106 MET A O 1
ATOM 816 N N . THR A 1 107 ? -0.780 -5.033 3.741 1.00 98.88 107 THR A N 1
ATOM 817 C CA . THR A 1 107 ? 0.416 -4.465 3.118 1.00 98.88 107 THR A CA 1
ATOM 818 C C . THR A 1 107 ? 0.576 -2.989 3.470 1.00 98.88 107 THR A C 1
ATOM 820 O O . THR A 1 107 ? -0.404 -2.292 3.749 1.00 98.88 107 THR A O 1
ATOM 823 N N . CYS A 1 108 ? 1.817 -2.504 3.471 1.00 98.62 108 CYS A N 1
ATOM 824 C CA . CYS A 1 108 ? 2.118 -1.074 3.500 1.00 98.62 108 CYS A CA 1
ATOM 825 C C . CYS A 1 108 ? 3.527 -0.810 2.933 1.00 98.62 108 CYS A C 1
ATOM 827 O O . CYS A 1 108 ? 4.399 -1.663 3.069 1.00 98.62 108 CYS A O 1
ATOM 829 N N . CYS A 1 109 ? 3.824 0.340 2.330 1.00 98.38 109 CYS A N 1
ATOM 830 C CA . CYS A 1 109 ? 2.907 1.461 2.083 1.00 98.38 109 CYS A CA 1
ATOM 831 C C . CYS A 1 109 ? 2.776 1.819 0.603 1.00 98.38 109 CYS A C 1
ATOM 833 O O . CYS A 1 109 ? 1.956 2.666 0.262 1.00 98.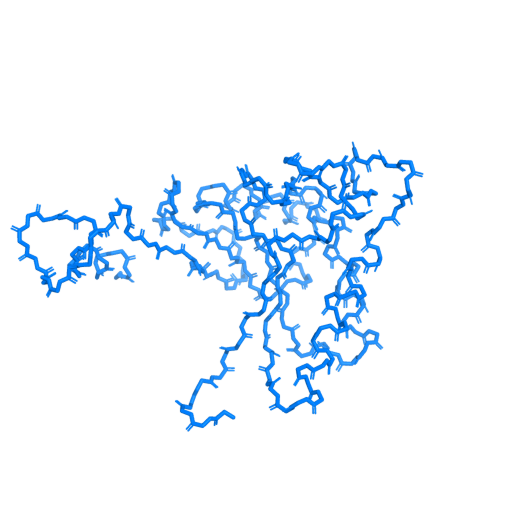38 109 CYS A O 1
ATOM 835 N N . GLY A 1 110 ? 3.536 1.147 -0.269 1.00 98.19 110 GLY A N 1
ATOM 836 C CA . GLY A 1 110 ? 3.520 1.430 -1.700 1.00 98.19 110 GLY A CA 1
ATOM 837 C C . GLY A 1 110 ? 4.082 2.814 -2.002 1.00 98.19 110 GLY A C 1
ATOM 838 O O . GLY A 1 110 ? 3.534 3.508 -2.848 1.00 98.19 110 GLY A O 1
ATOM 839 N N . ASN A 1 111 ? 5.118 3.250 -1.274 1.00 98.44 111 ASN A N 1
ATOM 840 C CA . ASN A 1 111 ? 5.766 4.536 -1.539 1.00 98.44 111 ASN A CA 1
ATOM 841 C C . ASN A 1 111 ? 6.365 4.580 -2.954 1.00 98.44 111 ASN A C 1
ATOM 843 O O . ASN A 1 111 ? 6.753 3.536 -3.485 1.00 98.44 111 ASN A O 1
ATOM 847 N N . ILE A 1 112 ? 6.502 5.790 -3.516 1.00 97.69 112 ILE A N 1
ATOM 848 C CA . ILE A 1 112 ? 6.907 6.059 -4.917 1.00 97.69 112 ILE A CA 1
ATOM 849 C C . ILE A 1 112 ? 8.229 5.374 -5.302 1.00 97.69 112 ILE A C 1
ATOM 851 O O . ILE A 1 112 ? 8.465 5.063 -6.472 1.00 97.69 112 ILE A O 1
ATOM 855 N N . GLY A 1 113 ? 9.114 5.127 -4.338 1.00 97.81 113 GLY A N 1
ATOM 856 C CA . GLY A 1 113 ? 10.342 4.387 -4.583 1.00 97.81 113 GLY A CA 1
ATOM 857 C C . GLY A 1 113 ? 10.830 3.604 -3.380 1.00 97.81 113 GLY A C 1
ATOM 858 O O . GLY A 1 113 ? 10.366 3.761 -2.246 1.00 97.81 113 GLY A O 1
ATOM 859 N N . TRP A 1 114 ? 11.834 2.779 -3.646 1.00 98.44 114 TRP A N 1
ATOM 860 C CA . TRP A 1 114 ? 12.383 1.851 -2.674 1.00 98.44 114 TRP A CA 1
ATOM 861 C C . TRP A 1 114 ? 13.023 2.535 -1.467 1.00 98.44 114 TRP A C 1
ATOM 863 O O . TRP A 1 114 ? 12.793 2.127 -0.330 1.00 98.44 114 TRP A O 1
ATOM 873 N N . LYS A 1 115 ? 13.783 3.616 -1.688 1.00 98.06 115 LYS A N 1
ATOM 874 C CA . LYS A 1 115 ? 14.473 4.354 -0.617 1.00 98.06 115 LYS A CA 1
ATOM 875 C C . LYS A 1 115 ? 13.495 5.003 0.358 1.00 98.06 115 LYS A C 1
ATOM 877 O O . LYS A 1 115 ? 13.666 4.851 1.563 1.00 98.06 115 LYS A O 1
ATOM 882 N N . SER A 1 116 ? 12.442 5.659 -0.134 1.00 98.06 116 SER A N 1
ATOM 883 C CA . SER A 1 116 ? 11.429 6.232 0.759 1.00 98.06 116 SER A CA 1
ATOM 884 C C . SER A 1 116 ? 10.632 5.140 1.477 1.00 98.06 116 SER A C 1
ATOM 886 O O . SER A 1 116 ? 10.246 5.318 2.631 1.00 98.06 116 SER A O 1
ATOM 888 N N . GLN A 1 117 ? 10.414 3.973 0.856 1.00 98.75 117 GLN A N 1
ATOM 889 C CA . GLN A 1 117 ? 9.809 2.841 1.563 1.00 98.75 117 GLN A CA 1
ATOM 890 C C . GLN A 1 117 ? 10.736 2.244 2.635 1.00 98.75 117 GLN A C 1
ATOM 892 O O . GLN A 1 117 ? 10.235 1.807 3.671 1.00 98.75 117 GLN A O 1
ATOM 897 N N . MET A 1 118 ? 12.062 2.233 2.445 1.00 98.56 118 MET A N 1
ATOM 898 C CA . MET A 1 118 ? 13.010 1.808 3.487 1.00 98.56 118 MET A CA 1
ATOM 899 C C . MET A 1 118 ? 12.858 2.667 4.748 1.00 98.56 118 MET A C 1
ATOM 901 O O . MET A 1 118 ? 12.679 2.117 5.833 1.00 98.56 118 MET A O 1
ATOM 905 N N . GLU A 1 119 ? 12.820 3.993 4.593 1.00 98.25 119 GLU A N 1
ATOM 906 C CA . GLU A 1 119 ? 12.621 4.937 5.704 1.00 98.25 119 GLU A CA 1
ATOM 907 C C . GLU A 1 119 ? 11.285 4.696 6.427 1.00 98.25 119 GLU A C 1
ATOM 909 O O . GLU A 1 119 ? 11.225 4.662 7.657 1.00 98.25 119 GLU A O 1
ATOM 914 N N . TYR A 1 120 ? 10.206 4.454 5.673 1.00 98.44 120 TYR A N 1
ATOM 915 C CA . TYR A 1 120 ? 8.905 4.119 6.263 1.00 98.44 120 TYR A CA 1
ATOM 916 C C . TYR A 1 120 ? 8.960 2.794 7.013 1.00 98.44 120 TYR A C 1
ATOM 918 O O . TYR A 1 120 ? 8.409 2.689 8.101 1.00 98.44 120 TYR A O 1
ATOM 926 N N . THR A 1 121 ? 9.630 1.787 6.462 1.00 98.62 121 THR A N 1
ATOM 927 C CA . THR A 1 121 ? 9.725 0.455 7.072 1.00 98.62 121 THR A CA 1
ATOM 928 C C . THR A 1 121 ? 10.452 0.510 8.411 1.00 98.62 121 THR A C 1
ATOM 930 O O . THR A 1 121 ? 9.969 -0.063 9.386 1.00 98.62 121 THR A O 1
ATOM 933 N N . GLU A 1 122 ? 11.560 1.250 8.488 1.00 98.44 122 GLU A N 1
ATOM 934 C CA . GLU A 1 122 ? 12.272 1.492 9.747 1.00 98.44 122 GLU A CA 1
ATOM 935 C C . GLU A 1 122 ? 11.372 2.196 10.765 1.00 98.44 122 GLU A C 1
ATOM 937 O O . GLU A 1 122 ? 11.309 1.787 11.927 1.00 98.44 122 GLU A O 1
ATOM 942 N N . LYS A 1 123 ? 10.608 3.202 10.325 1.00 98.56 123 LYS A N 1
ATOM 943 C CA . LYS A 1 123 ? 9.703 3.931 11.214 1.00 98.56 123 LYS A CA 1
ATOM 944 C C . LYS A 1 123 ? 8.520 3.087 11.691 1.00 98.56 123 LYS A C 1
ATOM 946 O O . LYS A 1 123 ? 8.138 3.178 12.853 1.00 98.56 123 LYS A O 1
ATOM 951 N N . LEU A 1 124 ? 7.951 2.244 10.830 1.00 98.50 124 LEU A N 1
ATOM 952 C CA . LEU A 1 124 ? 6.888 1.307 11.204 1.00 98.50 124 LEU A CA 1
ATOM 953 C C . LEU A 1 124 ? 7.378 0.286 12.240 1.00 98.50 124 LEU A C 1
ATOM 955 O O . LEU A 1 124 ? 6.631 -0.024 13.166 1.00 98.50 124 LEU A O 1
ATOM 959 N N . ALA A 1 125 ? 8.625 -0.184 12.117 1.00 98.06 125 ALA A N 1
ATOM 960 C CA . ALA A 1 125 ? 9.253 -1.060 13.105 1.00 98.06 125 ALA A CA 1
ATOM 961 C C . ALA A 1 125 ? 9.526 -0.340 14.438 1.00 98.06 125 ALA A C 1
ATOM 963 O O . ALA A 1 125 ? 9.274 -0.889 15.507 1.00 98.06 125 ALA A O 1
ATOM 964 N N . GLU A 1 126 ? 9.986 0.916 14.400 1.00 98.31 126 GLU A N 1
ATOM 965 C CA . GLU A 1 126 ? 10.145 1.750 15.604 1.00 98.31 126 GLU A CA 1
ATOM 966 C C . GLU A 1 126 ? 8.810 1.947 16.345 1.00 98.31 126 GLU A C 1
ATOM 968 O O . GLU A 1 126 ? 8.772 1.977 17.576 1.00 98.31 126 GLU A O 1
ATOM 973 N N . LEU A 1 127 ? 7.711 2.064 15.594 1.00 98.44 127 LEU A N 1
ATOM 974 C CA . LEU A 1 127 ? 6.355 2.236 16.117 1.00 98.44 127 LEU A CA 1
ATOM 975 C C . LEU A 1 127 ? 5.664 0.909 16.491 1.00 98.44 127 LEU A C 1
ATOM 977 O O . LEU A 1 127 ? 4.530 0.951 16.970 1.00 98.44 127 LEU A O 1
ATOM 981 N N . ASP A 1 128 ? 6.328 -0.242 16.315 1.00 98.00 128 ASP A N 1
ATOM 982 C CA . ASP A 1 128 ? 5.846 -1.582 16.694 1.00 98.00 128 ASP A CA 1
ATOM 983 C C . ASP A 1 128 ? 4.478 -1.937 16.059 1.00 98.00 128 ASP A C 1
ATOM 985 O O . ASP A 1 128 ? 3.569 -2.493 16.694 1.00 98.00 128 ASP A O 1
ATOM 989 N N . VAL A 1 129 ? 4.306 -1.572 14.780 1.00 98.56 129 VAL A N 1
ATOM 990 C CA . VAL A 1 129 ? 3.094 -1.848 13.979 1.00 98.56 129 VAL A CA 1
ATOM 991 C C . VAL A 1 129 ? 3.328 -2.818 12.819 1.00 98.56 129 VAL A C 1
ATOM 993 O O . VAL A 1 129 ? 2.370 -3.336 12.245 1.00 98.56 129 VAL A O 1
ATOM 996 N N . GLU A 1 130 ? 4.578 -3.129 12.491 1.00 97.25 130 GLU A N 1
ATOM 997 C CA . GLU A 1 130 ? 4.962 -4.080 11.447 1.00 97.25 130 GLU A CA 1
ATOM 998 C C . GLU A 1 130 ? 4.426 -5.491 11.716 1.00 97.25 130 GLU A C 1
ATOM 1000 O O . GLU A 1 130 ? 4.076 -6.209 10.784 1.00 97.25 130 GLU A O 1
ATOM 1005 N N . LYS A 1 131 ? 4.242 -5.869 12.986 1.00 98.00 131 LYS A N 1
ATOM 1006 C CA . LYS A 1 131 ? 3.644 -7.155 13.391 1.00 98.00 131 LYS A CA 1
ATOM 1007 C C . LYS A 1 131 ? 2.215 -7.394 12.886 1.00 98.00 131 LYS A C 1
ATOM 1009 O O . LYS A 1 131 ? 1.745 -8.530 12.924 1.00 98.00 131 LYS A O 1
ATOM 1014 N N . TYR A 1 132 ? 1.507 -6.344 12.464 1.00 98.75 132 TYR A N 1
ATOM 1015 C CA . TYR A 1 132 ? 0.168 -6.447 11.872 1.00 98.75 132 TYR A CA 1
ATOM 1016 C C . TYR A 1 132 ? 0.204 -6.650 10.350 1.00 98.75 132 TYR A C 1
ATOM 1018 O O . TYR A 1 132 ? -0.831 -6.931 9.745 1.00 98.75 132 TYR A O 1
ATOM 1026 N N . LEU A 1 133 ? 1.373 -6.489 9.725 1.00 98.81 133 LEU A N 1
ATOM 1027 C CA . LEU A 1 133 ? 1.558 -6.576 8.283 1.00 98.81 133 LEU A CA 1
ATOM 1028 C C . LEU A 1 133 ? 2.026 -7.974 7.872 1.00 98.81 133 LEU A C 1
ATOM 1030 O O . LEU A 1 133 ? 2.704 -8.680 8.613 1.00 98.81 133 LEU A O 1
ATOM 1034 N N . GLY A 1 134 ? 1.652 -8.373 6.658 1.00 98.69 134 GLY A N 1
ATOM 1035 C CA . GLY A 1 134 ? 2.119 -9.608 6.033 1.00 98.69 134 GLY A CA 1
ATOM 1036 C C . GLY A 1 134 ? 3.188 -9.389 4.965 1.00 98.69 134 GLY A C 1
ATOM 1037 O O . GLY A 1 134 ? 3.940 -10.320 4.685 1.00 98.69 134 GLY A O 1
ATOM 1038 N N . VAL A 1 135 ? 3.237 -8.199 4.356 1.00 98.81 135 VAL A N 1
ATOM 1039 C CA . VAL A 1 135 ? 4.169 -7.834 3.276 1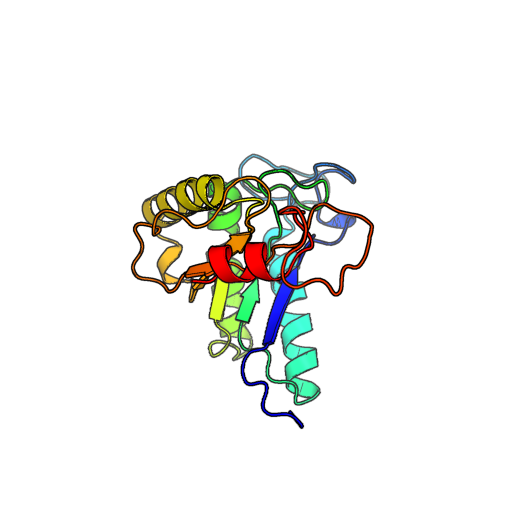.00 98.81 135 VAL A CA 1
ATOM 1040 C C . VAL A 1 135 ? 4.454 -6.329 3.337 1.00 98.81 135 VAL A C 1
ATOM 1042 O O . VAL A 1 135 ? 3.531 -5.539 3.532 1.00 98.81 135 VAL A O 1
ATOM 1045 N N . ILE A 1 136 ? 5.706 -5.924 3.129 1.00 98.81 136 ILE A N 1
ATOM 1046 C CA . ILE A 1 136 ? 6.062 -4.522 2.865 1.00 98.81 136 ILE A CA 1
ATOM 1047 C C . ILE A 1 136 ? 6.066 -4.279 1.352 1.00 98.81 136 ILE A C 1
ATOM 1049 O O . ILE A 1 136 ? 6.630 -5.067 0.598 1.00 98.81 136 ILE A O 1
ATOM 1053 N N . THR A 1 137 ? 5.443 -3.201 0.887 1.00 98.88 137 THR A N 1
ATOM 1054 C CA . THR A 1 137 ? 5.272 -2.906 -0.546 1.00 98.88 137 THR A CA 1
ATOM 1055 C C . THR A 1 137 ? 5.897 -1.573 -0.920 1.00 98.88 137 THR A C 1
ATOM 1057 O O . THR A 1 137 ? 5.803 -0.616 -0.155 1.00 98.88 137 THR A O 1
ATOM 1060 N N . SER A 1 138 ? 6.491 -1.491 -2.108 1.00 98.62 138 SER A N 1
ATOM 1061 C CA . SER A 1 138 ? 7.136 -0.286 -2.640 1.00 98.62 138 SER A CA 1
ATOM 1062 C C . SER A 1 138 ? 7.015 -0.218 -4.157 1.00 98.62 138 SER A C 1
ATOM 1064 O O . SER A 1 138 ? 6.885 -1.253 -4.810 1.00 98.62 138 SER A O 1
ATOM 1066 N N . HIS A 1 139 ? 7.087 0.980 -4.723 1.00 98.19 139 HIS A N 1
ATOM 1067 C CA . HIS A 1 139 ? 7.260 1.186 -6.158 1.00 98.19 139 HIS A CA 1
ATOM 1068 C C . HIS A 1 139 ? 8.749 1.379 -6.480 1.00 98.19 139 HIS A C 1
ATOM 1070 O O . HIS A 1 139 ? 9.602 1.318 -5.594 1.00 98.19 139 HIS A O 1
ATOM 1076 N N . GLN A 1 140 ? 9.083 1.598 -7.750 1.00 96.19 140 GLN A N 1
ATOM 1077 C CA . GLN A 1 140 ? 10.472 1.844 -8.171 1.00 96.19 140 GLN A CA 1
ATOM 1078 C C . GLN A 1 140 ? 10.699 3.192 -8.876 1.00 96.19 140 GLN A C 1
ATOM 1080 O O . GLN A 1 140 ? 11.789 3.453 -9.373 1.00 96.19 140 GLN A O 1
ATOM 1085 N N . TYR A 1 141 ? 9.694 4.066 -8.955 1.00 95.81 141 TYR A N 1
ATOM 1086 C CA . TYR A 1 141 ? 9.763 5.261 -9.802 1.00 95.81 141 TYR A CA 1
ATOM 1087 C C . TYR A 1 141 ? 10.820 6.273 -9.350 1.00 95.81 141 TYR A C 1
ATOM 1089 O O . TYR A 1 141 ? 11.531 6.831 -10.185 1.00 95.81 141 TYR A O 1
ATOM 1097 N N . SER A 1 142 ? 10.941 6.522 -8.040 1.00 96.25 142 SER A N 1
ATOM 1098 C CA . SER A 1 142 ? 11.944 7.462 -7.507 1.00 96.25 142 SER A CA 1
ATOM 1099 C C . SER A 1 142 ? 13.260 6.793 -7.102 1.00 96.25 142 SER A C 1
ATOM 1101 O O . SER A 1 142 ? 14.271 7.475 -6.923 1.00 96.25 142 SER A O 1
ATOM 1103 N N . SER A 1 143 ? 13.263 5.470 -6.923 1.00 96.94 143 SER A N 1
ATOM 1104 C CA . SER A 1 143 ? 14.460 4.680 -6.617 1.00 96.94 143 SER A CA 1
ATOM 1105 C C . SER A 1 143 ? 14.204 3.182 -6.768 1.00 96.94 143 SER A C 1
ATOM 1107 O O . SER A 1 143 ? 13.179 2.682 -6.305 1.00 96.94 143 SER A O 1
ATOM 1109 N N . ASP A 1 144 ? 15.174 2.484 -7.358 1.00 96.19 144 ASP A N 1
ATOM 1110 C CA . ASP A 1 144 ? 15.125 1.047 -7.633 1.00 96.19 144 ASP A CA 1
ATOM 1111 C C . ASP A 1 144 ? 15.393 0.179 -6.384 1.00 96.19 144 ASP A C 1
ATOM 1113 O O . ASP A 1 144 ? 16.074 0.626 -5.450 1.00 96.19 144 ASP A O 1
ATOM 1117 N N . PRO A 1 145 ? 14.903 -1.079 -6.363 1.00 96.31 145 PRO A N 1
ATOM 1118 C CA . PRO A 1 145 ? 15.092 -2.036 -5.270 1.00 96.31 145 PRO A CA 1
ATOM 1119 C C . PRO A 1 145 ? 16.502 -2.651 -5.216 1.00 96.31 145 PRO A C 1
ATOM 1121 O O . PRO A 1 145 ? 16.673 -3.865 -5.212 1.00 96.31 145 PRO A O 1
ATOM 1124 N N . GLU A 1 146 ? 17.538 -1.815 -5.144 1.00 95.12 146 GLU A N 1
ATOM 1125 C CA . GLU A 1 146 ? 18.944 -2.255 -5.178 1.00 95.12 146 GLU A CA 1
ATOM 1126 C C . GLU A 1 146 ? 19.465 -2.767 -3.823 1.00 95.12 146 GLU A C 1
ATOM 1128 O O . GLU A 1 146 ? 20.484 -3.453 -3.756 1.00 95.12 146 GLU A O 1
ATOM 1133 N N . THR A 1 147 ? 18.805 -2.406 -2.716 1.00 94.94 147 THR A N 1
ATOM 1134 C CA . THR A 1 147 ? 19.220 -2.771 -1.349 1.00 94.94 147 THR A CA 1
ATOM 1135 C C . THR A 1 147 ? 18.055 -3.384 -0.580 1.00 94.94 147 THR A C 1
ATOM 1137 O O . THR A 1 147 ? 17.014 -2.743 -0.488 1.00 94.94 147 THR A O 1
ATOM 1140 N N . PRO A 1 148 ? 18.186 -4.571 0.034 1.00 96.00 148 PRO A N 1
ATOM 1141 C CA . PRO A 1 148 ? 17.115 -5.140 0.849 1.00 96.00 148 PRO A CA 1
ATOM 1142 C C . PRO A 1 148 ? 16.709 -4.232 2.021 1.00 96.00 148 PRO A C 1
ATOM 1144 O O . PRO A 1 148 ? 17.561 -3.630 2.676 1.00 96.00 148 PRO A O 1
ATOM 1147 N N . MET A 1 149 ? 15.409 -4.165 2.321 1.00 97.38 149 MET A N 1
ATOM 1148 C CA . MET A 1 149 ? 14.909 -3.506 3.534 1.00 97.38 149 MET A CA 1
ATOM 1149 C C . MET A 1 149 ? 15.291 -4.323 4.773 1.00 97.38 149 MET A C 1
ATOM 1151 O O . MET A 1 149 ? 15.222 -5.552 4.754 1.00 97.38 149 MET A O 1
ATOM 1155 N N . ASN A 1 150 ? 15.648 -3.652 5.869 1.00 95.62 150 ASN A N 1
ATOM 1156 C CA . ASN A 1 150 ? 15.993 -4.304 7.133 1.00 95.62 150 ASN A CA 1
ATOM 1157 C C . ASN A 1 150 ? 14.734 -4.740 7.911 1.00 95.62 150 ASN A C 1
ATOM 1159 O O . ASN A 1 150 ? 14.373 -4.145 8.924 1.00 95.62 150 ASN A O 1
ATOM 1163 N N . ILE A 1 151 ? 14.039 -5.760 7.407 1.00 96.94 151 ILE A N 1
ATOM 1164 C CA . ILE A 1 151 ? 12.795 -6.297 7.969 1.00 96.94 151 ILE A CA 1
ATOM 1165 C C . ILE A 1 151 ? 12.723 -7.813 7.743 1.00 96.94 151 ILE A C 1
ATOM 1167 O O . ILE A 1 151 ? 13.362 -8.349 6.841 1.00 96.94 151 ILE A O 1
ATOM 1171 N N . THR A 1 152 ? 11.954 -8.529 8.564 1.00 96.81 152 THR A N 1
ATOM 1172 C CA . THR A 1 152 ? 11.755 -9.986 8.419 1.00 96.81 152 THR A CA 1
ATOM 1173 C C . THR A 1 152 ? 10.577 -10.351 7.518 1.00 96.81 152 THR A C 1
ATOM 1175 O O . THR A 1 152 ? 10.486 -11.486 7.048 1.00 96.81 152 THR A O 1
ATOM 1178 N N . LEU A 1 153 ? 9.663 -9.406 7.292 1.00 98.31 153 LEU A N 1
ATOM 1179 C CA . LEU A 1 153 ? 8.528 -9.572 6.394 1.00 98.31 153 LEU A CA 1
ATOM 1180 C C . LEU A 1 153 ? 9.003 -9.666 4.935 1.00 98.31 153 LEU A C 1
ATOM 1182 O O . LEU A 1 153 ? 9.967 -8.996 4.564 1.00 98.31 153 LEU A O 1
ATOM 1186 N N . PRO A 1 154 ? 8.303 -10.431 4.079 1.00 98.44 154 PRO A N 1
ATOM 1187 C CA . PRO A 1 154 ? 8.488 -10.344 2.637 1.00 98.44 154 PRO A CA 1
ATOM 1188 C C . PRO A 1 154 ? 8.329 -8.904 2.140 1.00 98.44 154 PRO A C 1
ATOM 1190 O O . PRO A 1 154 ? 7.460 -8.171 2.621 1.00 98.44 154 PRO A O 1
ATOM 1193 N N . THR A 1 155 ? 9.126 -8.525 1.144 1.00 98.50 155 THR A N 1
ATOM 1194 C CA . THR A 1 155 ? 9.033 -7.226 0.476 1.00 98.50 155 THR A CA 1
ATOM 1195 C C . THR A 1 155 ? 8.675 -7.410 -0.996 1.00 98.50 155 THR A C 1
ATOM 1197 O O . THR A 1 155 ? 9.208 -8.303 -1.655 1.00 98.50 155 THR A O 1
ATOM 1200 N N . TRP A 1 156 ? 7.755 -6.598 -1.519 1.00 98.69 156 TRP A N 1
ATOM 1201 C CA . TRP A 1 156 ? 7.326 -6.627 -2.922 1.00 98.69 156 TRP A CA 1
ATOM 1202 C C . TRP A 1 156 ? 7.557 -5.272 -3.596 1.00 98.69 156 TRP A C 1
ATOM 1204 O O . TRP A 1 156 ? 7.140 -4.237 -3.074 1.00 98.69 156 TRP A O 1
ATOM 1214 N N . MET A 1 157 ? 8.156 -5.295 -4.791 1.00 97.94 157 MET A N 1
ATOM 1215 C CA . MET A 1 157 ? 8.068 -4.188 -5.746 1.00 97.94 157 MET A CA 1
ATOM 1216 C C . MET A 1 157 ? 6.722 -4.320 -6.470 1.00 97.94 157 MET A C 1
ATOM 1218 O O . MET A 1 157 ? 6.528 -5.248 -7.254 1.00 97.94 157 MET A O 1
ATOM 1222 N N . THR A 1 158 ? 5.758 -3.471 -6.115 1.00 98.38 158 THR A N 1
ATOM 1223 C CA . THR A 1 158 ? 4.349 -3.610 -6.522 1.00 98.38 158 THR A CA 1
ATOM 1224 C C . THR A 1 158 ? 3.953 -2.748 -7.707 1.00 98.38 158 THR A C 1
ATOM 1226 O O . THR A 1 158 ? 2.911 -3.011 -8.302 1.00 98.38 158 THR A O 1
ATOM 1229 N N . GLU A 1 159 ? 4.757 -1.748 -8.061 1.00 97.81 159 GLU A N 1
ATOM 1230 C CA . GLU A 1 159 ? 4.503 -0.916 -9.232 1.00 97.81 159 GLU A CA 1
ATOM 1231 C C . GLU A 1 159 ? 5.803 -0.375 -9.831 1.00 97.81 159 GLU A C 1
ATOM 1233 O O . GLU A 1 159 ? 6.692 0.134 -9.142 1.00 97.81 159 GLU A O 1
ATOM 1238 N N . GLY A 1 160 ? 5.896 -0.488 -11.149 1.00 95.19 160 GLY A N 1
ATOM 1239 C CA . GLY A 1 160 ? 7.005 0.003 -11.935 1.00 95.19 160 GLY A CA 1
ATOM 1240 C C . GLY A 1 160 ? 6.655 -0.088 -13.409 1.00 95.19 160 GLY A C 1
ATOM 1241 O O . GLY A 1 160 ? 6.241 -1.141 -13.888 1.00 95.19 160 GLY A O 1
ATOM 1242 N N . ALA A 1 161 ? 6.841 1.013 -14.124 1.00 94.75 161 ALA A N 1
ATOM 1243 C CA . ALA A 1 161 ? 6.638 1.082 -15.564 1.00 94.75 161 ALA A CA 1
ATOM 1244 C C . ALA A 1 161 ? 7.708 1.957 -16.223 1.00 94.75 161 ALA A C 1
ATOM 1246 O O . ALA A 1 161 ? 8.452 2.677 -15.549 1.00 94.75 161 ALA A O 1
ATOM 1247 N N . ALA A 1 162 ? 7.813 1.858 -17.547 1.00 91.88 162 ALA A N 1
ATOM 1248 C CA . ALA A 1 162 ? 8.715 2.702 -18.311 1.00 91.88 162 ALA A CA 1
ATOM 1249 C C . ALA A 1 162 ? 8.181 4.131 -18.273 1.00 91.88 162 ALA A C 1
ATOM 1251 O O . ALA A 1 162 ? 6.982 4.348 -18.429 1.00 91.88 162 ALA A O 1
ATOM 1252 N N . ASN A 1 163 ? 9.068 5.105 -18.095 1.00 82.12 163 ASN A N 1
ATOM 1253 C CA . ASN A 1 163 ? 8.708 6.509 -18.262 1.00 82.12 163 ASN A CA 1
ATOM 1254 C C . ASN A 1 163 ? 8.814 6.891 -19.749 1.00 82.12 163 ASN A C 1
ATOM 1256 O O . ASN A 1 163 ? 9.671 7.687 -20.133 1.00 82.12 163 ASN A O 1
ATOM 1260 N N . ASP A 1 164 ? 8.027 6.213 -20.584 1.00 84.12 164 ASP A N 1
ATOM 1261 C CA . ASP A 1 164 ? 7.952 6.406 -22.031 1.00 84.12 164 ASP A CA 1
ATOM 1262 C C . ASP A 1 164 ? 6.496 6.211 -22.481 1.00 84.12 164 ASP A C 1
ATOM 1264 O O . ASP A 1 164 ? 5.831 5.260 -22.068 1.00 84.12 164 ASP A O 1
ATOM 1268 N N . ASP A 1 165 ? 6.006 7.105 -23.336 1.00 83.00 165 ASP A N 1
ATOM 1269 C CA . ASP A 1 165 ? 4.642 7.058 -23.871 1.00 83.00 165 ASP A CA 1
ATOM 1270 C C . ASP A 1 165 ? 4.498 6.062 -25.038 1.00 83.00 165 ASP A C 1
ATOM 1272 O O . ASP A 1 165 ? 3.392 5.796 -25.520 1.00 83.00 165 ASP A O 1
ATOM 1276 N N . THR A 1 166 ? 5.612 5.520 -25.536 1.00 90.56 166 THR A N 1
ATOM 1277 C CA . THR A 1 166 ? 5.642 4.599 -26.669 1.00 90.56 166 THR A CA 1
ATOM 1278 C C . THR A 1 166 ? 5.755 3.147 -26.220 1.00 90.56 166 THR A C 1
ATOM 1280 O O . THR A 1 166 ? 6.628 2.758 -25.445 1.00 90.56 166 THR A O 1
ATOM 1283 N N . PHE A 1 167 ? 4.874 2.305 -26.762 1.00 92.81 167 PHE A N 1
ATOM 1284 C CA . PHE A 1 167 ? 4.991 0.860 -26.615 1.00 92.81 167 PHE A CA 1
ATOM 1285 C C . PHE A 1 167 ? 6.135 0.341 -27.491 1.00 92.81 167 PHE A C 1
ATOM 1287 O O . PHE A 1 167 ? 6.118 0.526 -28.712 1.00 92.81 167 PHE A O 1
ATOM 1294 N N . ALA A 1 168 ? 7.098 -0.343 -26.880 1.00 92.00 168 ALA A N 1
ATOM 1295 C CA . ALA A 1 168 ? 8.179 -1.014 -27.585 1.00 92.00 168 ALA A CA 1
ATOM 1296 C C . ALA A 1 168 ? 7.965 -2.534 -27.597 1.00 92.00 168 ALA A C 1
ATOM 1298 O O . ALA A 1 168 ? 7.447 -3.124 -26.657 1.00 92.00 168 ALA A O 1
ATOM 1299 N N . THR A 1 169 ? 8.380 -3.165 -28.696 1.00 95.81 169 THR A N 1
ATOM 1300 C CA . THR A 1 169 ? 8.474 -4.635 -28.833 1.00 95.81 169 THR A CA 1
ATOM 1301 C C . THR A 1 169 ? 9.926 -5.104 -28.920 1.00 95.81 169 THR A C 1
ATOM 1303 O O . THR A 1 169 ? 10.199 -6.275 -29.178 1.00 95.81 169 THR A O 1
ATOM 1306 N N . ALA A 1 170 ? 10.869 -4.168 -28.797 1.00 96.19 170 ALA A N 1
ATOM 1307 C CA . ALA A 1 170 ? 12.284 -4.440 -28.940 1.00 96.19 170 ALA A CA 1
ATOM 1308 C C . ALA A 1 170 ? 12.836 -5.028 -27.641 1.00 96.19 170 ALA A C 1
ATOM 1310 O O . ALA A 1 170 ? 12.697 -4.431 -26.576 1.00 96.19 170 ALA A O 1
ATOM 1311 N N . TRP A 1 171 ? 13.548 -6.151 -27.762 1.00 96.44 171 TRP A N 1
ATOM 1312 C CA . TRP A 1 171 ? 14.327 -6.684 -26.648 1.00 96.44 171 TRP A CA 1
ATOM 1313 C C . TRP A 1 171 ? 15.446 -5.717 -26.242 1.00 96.44 171 TRP A C 1
ATOM 1315 O O . TRP A 1 171 ? 15.588 -5.381 -25.073 1.00 96.44 171 TRP A O 1
ATOM 1325 N N . TYR A 1 172 ? 16.239 -5.269 -27.220 1.00 97.12 172 TYR A N 1
ATOM 1326 C CA . TYR A 1 172 ? 17.287 -4.267 -27.044 1.00 97.12 172 TYR A CA 1
ATOM 1327 C C . TYR A 1 172 ? 17.572 -3.570 -28.378 1.00 97.12 172 TYR A C 1
ATOM 1329 O O . TYR A 1 172 ? 17.741 -4.243 -29.398 1.00 97.12 172 TYR A O 1
ATOM 1337 N N . SER A 1 173 ? 17.653 -2.242 -28.380 1.00 95.69 173 SER A N 1
ATOM 1338 C CA . SER A 1 173 ? 18.042 -1.444 -29.549 1.00 95.69 173 SER A CA 1
ATOM 1339 C C . SER A 1 173 ? 18.988 -0.313 -29.158 1.00 95.69 173 SER A C 1
ATOM 1341 O O . SER A 1 173 ? 20.057 -0.169 -29.752 1.00 95.69 173 SER A O 1
ATOM 1343 N N . ASN A 1 174 ? 18.628 0.482 -28.153 1.00 93.62 174 ASN A N 1
ATOM 1344 C CA . ASN A 1 174 ? 19.447 1.603 -27.692 1.00 93.62 174 ASN A CA 1
ATOM 1345 C C . ASN A 1 174 ? 19.470 1.773 -26.164 1.00 93.62 174 ASN A C 1
ATOM 1347 O O . ASN A 1 174 ? 20.059 2.741 -25.684 1.00 93.62 174 ASN A O 1
ATOM 1351 N N . GLY A 1 175 ? 18.880 0.842 -25.407 1.00 92.12 175 GLY A N 1
ATOM 1352 C CA . GLY A 1 175 ? 18.771 0.944 -23.954 1.00 92.12 175 GLY A CA 1
ATOM 1353 C C . GLY A 1 175 ? 17.648 1.873 -23.489 1.00 92.12 175 GLY A C 1
ATOM 1354 O O . GLY A 1 175 ? 17.735 2.417 -22.389 1.00 92.12 175 GLY A O 1
ATOM 1355 N N . GLY A 1 176 ? 16.620 2.083 -24.317 1.00 92.75 176 GLY A N 1
ATOM 1356 C CA . GLY A 1 176 ? 15.406 2.801 -23.933 1.00 92.75 176 GLY A CA 1
ATOM 1357 C C . GLY A 1 176 ? 14.712 2.165 -22.724 1.00 92.75 176 GLY A C 1
ATOM 1358 O O . GLY A 1 176 ? 14.753 0.952 -22.531 1.00 92.75 176 GLY A O 1
ATOM 1359 N N . SER A 1 177 ? 14.054 2.980 -21.897 1.00 93.62 177 SER A N 1
ATOM 1360 C CA . SER A 1 177 ? 13.401 2.527 -20.655 1.00 93.62 177 SER A CA 1
ATOM 1361 C C . SER A 1 177 ? 12.219 1.574 -20.888 1.00 93.62 177 SER A C 1
ATOM 1363 O O . SER A 1 177 ? 11.820 0.859 -19.969 1.00 93.62 177 SER A O 1
ATOM 1365 N N . ASN A 1 178 ? 11.665 1.552 -22.101 1.00 94.38 178 ASN A N 1
ATOM 1366 C CA . ASN A 1 178 ? 10.602 0.653 -22.547 1.00 94.38 178 ASN A CA 1
ATOM 1367 C C . ASN A 1 178 ? 11.115 -0.636 -23.216 1.00 94.38 178 ASN A C 1
ATOM 1369 O O . ASN A 1 178 ? 10.294 -1.440 -23.646 1.00 94.38 178 ASN A O 1
ATOM 1373 N N . GLU A 1 179 ? 12.432 -0.859 -23.306 1.00 95.25 179 GLU A N 1
ATOM 1374 C CA . GLU A 1 179 ? 13.004 -2.088 -23.876 1.00 95.25 179 GLU A CA 1
ATOM 1375 C C . GLU A 1 179 ? 13.051 -3.230 -22.849 1.00 95.25 179 GLU A C 1
ATOM 1377 O O . GLU A 1 179 ? 13.426 -3.027 -21.689 1.00 95.25 179 GLU A O 1
ATOM 1382 N N . ASP A 1 180 ? 12.746 -4.458 -23.282 1.00 95.38 180 ASP A N 1
ATOM 1383 C CA . ASP A 1 180 ? 12.635 -5.619 -22.383 1.00 95.38 180 ASP A CA 1
ATOM 1384 C C . ASP A 1 180 ? 13.940 -5.918 -21.628 1.00 95.38 180 ASP A C 1
ATOM 1386 O O . ASP A 1 180 ? 13.906 -6.345 -20.474 1.00 95.38 180 ASP A O 1
ATOM 1390 N N . PHE A 1 181 ? 15.101 -5.674 -22.249 1.00 96.31 181 PHE A N 1
ATOM 1391 C CA . PHE A 1 181 ? 16.403 -5.885 -21.617 1.00 96.31 181 PHE A CA 1
ATOM 1392 C C . PHE A 1 181 ? 16.569 -5.049 -20.341 1.00 96.31 181 PHE A C 1
ATOM 1394 O O . PHE A 1 181 ? 17.115 -5.547 -19.356 1.00 96.31 181 PHE A O 1
ATOM 1401 N N . ILE A 1 182 ? 16.062 -3.812 -20.319 1.00 94.88 182 ILE A N 1
ATOM 1402 C CA . ILE A 1 182 ? 16.127 -2.950 -19.131 1.00 94.88 182 ILE A CA 1
ATOM 1403 C C . ILE A 1 182 ? 15.284 -3.535 -17.992 1.00 94.88 182 ILE A C 1
ATOM 1405 O O . ILE A 1 182 ? 15.731 -3.570 -16.845 1.00 94.88 182 ILE A O 1
ATOM 1409 N N . TRP A 1 183 ? 14.101 -4.064 -18.303 1.00 94.94 183 TRP A N 1
ATOM 1410 C CA . TRP A 1 183 ? 13.228 -4.714 -17.321 1.00 94.94 183 TRP A CA 1
ATOM 1411 C C . TRP A 1 183 ? 13.789 -6.041 -16.822 1.00 94.94 183 TRP A C 1
ATOM 1413 O O . TRP A 1 183 ? 13.724 -6.319 -15.627 1.00 94.94 183 TRP A O 1
ATOM 1423 N N . ALA A 1 184 ? 14.405 -6.828 -17.705 1.00 96.06 184 ALA A N 1
ATOM 1424 C CA . ALA A 1 184 ? 15.076 -8.064 -17.324 1.00 96.06 184 ALA A CA 1
ATOM 1425 C C . ALA A 1 184 ? 16.205 -7.807 -16.315 1.00 96.06 184 ALA A C 1
ATOM 1427 O O . ALA A 1 184 ? 16.316 -8.537 -15.336 1.00 96.06 184 ALA A O 1
ATOM 1428 N N . VAL A 1 185 ? 17.000 -6.747 -16.511 1.00 94.19 185 VAL A N 1
ATOM 1429 C CA . VAL A 1 185 ? 18.067 -6.355 -15.573 1.00 94.19 185 VAL A CA 1
ATOM 1430 C C . VAL A 1 185 ? 17.507 -5.878 -14.231 1.00 94.19 185 VAL A C 1
ATOM 1432 O O . VAL A 1 185 ? 18.106 -6.167 -13.205 1.00 94.19 185 VAL A O 1
ATOM 1435 N N . LYS A 1 186 ? 16.361 -5.189 -14.214 1.00 92.50 186 LYS A N 1
ATOM 1436 C CA . LYS A 1 186 ? 15.712 -4.737 -12.968 1.00 92.50 186 LYS A CA 1
ATOM 1437 C C . LYS A 1 186 ? 15.135 -5.878 -12.123 1.00 92.50 186 LYS A C 1
ATOM 1439 O O . LYS A 1 186 ? 14.992 -5.720 -10.916 1.00 92.50 186 LYS A O 1
ATOM 1444 N N . ILE A 1 187 ? 14.744 -6.984 -12.756 1.00 93.06 187 ILE A N 1
ATOM 1445 C CA . ILE A 1 187 ? 14.109 -8.133 -12.088 1.00 93.06 187 ILE A CA 1
ATOM 1446 C C . ILE A 1 187 ? 15.143 -9.164 -11.604 1.00 93.06 187 ILE A C 1
ATOM 1448 O O . ILE A 1 187 ? 14.853 -9.905 -10.664 1.00 93.06 187 ILE A O 1
ATOM 1452 N N . ALA A 1 188 ? 16.297 -9.247 -12.274 1.00 82.38 188 ALA A N 1
ATOM 1453 C CA . ALA A 1 188 ? 17.344 -10.241 -12.023 1.00 82.38 188 ALA A CA 1
ATOM 1454 C C . ALA A 1 188 ? 18.080 -10.027 -10.692 1.00 82.38 188 ALA A C 1
ATOM 1456 O O . ALA A 1 188 ? 18.361 -11.057 -10.032 1.00 82.38 188 ALA A O 1
#

Foldseek 3Di:
DPPPDPEDEAEDAADDCLQWQHQWLTAGDPFPPHHDPSGHCLLVLLLVQLVVCVVCVVVVNDHAEYAYHAQLVDGRHHHDDLSRVLVNLVSNLVSCVVVVNNNHFYEDDAHAADVSLLVSVVVSVVSVRCVSGQEYEYAHRVHAPPDDRPDPHHYDHPDDDFPDPDADPACDDPPHSNHVVVVVVSVD

InterPro domains:
  IPR017853 Glycoside hydrolase superfamily [SSF51445] (7-172)

Radius of gyration: 17.68 Å; chains: 1; bounding box: 39×40×46 Å

Secondary structure (DSSP, 8-state):
--S-----EEE-S---GGGBS-SSS--BTTSTT---TT---HHHHHHHHHHHHHHHHHTT----EEES-SSTTT-SS----HHHHHHHHHHHHHHHHHTT-TTSEEEEEEESSHHHHHHHHHHHHHTT-GGG-SEEEEESSSS-S-S--S-SS-EEEEE---S-SS----SSSS--TTSHHHHHHHH-

pLDDT: mean 96.64, std 3.31, range [80.0, 98.88]